Protein AF-A0A352YTB9-F1 (afdb_monomer)

Radius of gyration: 33.31 Å; Cα contacts (8 Å, |Δi|>4): 384; chains: 1; bounding box: 106×54×78 Å

Structure (mmCIF, N/CA/C/O backbone):
data_AF-A0A352YTB9-F1
#
_entry.id   AF-A0A352YTB9-F1
#
loop_
_atom_site.group_PDB
_atom_site.id
_atom_site.type_symbol
_atom_site.label_atom_id
_atom_site.label_alt_id
_atom_site.label_comp_id
_atom_site.label_asym_id
_atom_site.label_entity_id
_atom_site.label_seq_id
_atom_site.pdbx_PDB_ins_code
_atom_site.Cartn_x
_atom_site.Cartn_y
_atom_site.Cartn_z
_atom_site.occupancy
_atom_site.B_iso_or_equiv
_atom_site.auth_seq_id
_atom_site.auth_comp_id
_atom_site.auth_asym_id
_atom_site.auth_atom_id
_atom_site.pdbx_PDB_model_num
ATOM 1 N N . MET A 1 1 ? -81.392 -35.195 -60.663 1.00 36.75 1 MET A N 1
ATOM 2 C CA . MET A 1 1 ? -80.284 -35.789 -59.883 1.00 36.75 1 MET A CA 1
ATOM 3 C C . MET A 1 1 ? -79.894 -34.826 -58.761 1.00 36.75 1 MET A C 1
ATOM 5 O O . MET A 1 1 ? -78.735 -34.504 -58.558 1.00 36.75 1 MET A O 1
ATOM 9 N N . GLU A 1 2 ? -80.867 -34.145 -58.156 1.00 39.97 2 GLU A N 1
ATOM 10 C CA . GLU A 1 2 ? -81.589 -34.682 -56.988 1.00 39.97 2 GLU A CA 1
ATOM 11 C C . GLU A 1 2 ? -80.630 -35.012 -55.849 1.00 39.97 2 GLU A C 1
ATOM 13 O O . GLU A 1 2 ? -80.235 -36.158 -55.655 1.00 39.97 2 GLU A O 1
ATOM 18 N N . ARG A 1 3 ? -80.236 -33.937 -55.160 1.00 43.41 3 ARG A N 1
ATOM 19 C CA . ARG A 1 3 ? -80.064 -33.809 -53.705 1.00 43.41 3 ARG A CA 1
ATOM 20 C C . ARG A 1 3 ? -79.621 -32.357 -53.410 1.00 43.41 3 ARG A C 1
ATOM 22 O O . ARG A 1 3 ? -78.543 -32.105 -52.897 1.00 43.41 3 ARG A O 1
ATOM 29 N N . LEU A 1 4 ? -80.354 -31.336 -53.873 1.00 39.38 4 LEU A N 1
ATOM 30 C CA . LEU A 1 4 ? -81.293 -30.613 -52.993 1.00 39.38 4 LEU A CA 1
ATOM 31 C C . LEU A 1 4 ? -81.750 -31.445 -51.781 1.00 39.38 4 LEU A C 1
ATOM 33 O O . LEU A 1 4 ? -82.312 -32.516 -51.966 1.00 39.38 4 LEU A O 1
ATOM 37 N N . SER A 1 5 ? -81.541 -30.934 -50.560 1.00 39.84 5 SER A N 1
ATOM 38 C CA . SER A 1 5 ? -82.608 -30.813 -49.538 1.00 39.84 5 SER A CA 1
ATOM 39 C C . SER A 1 5 ? -82.178 -30.982 -48.069 1.00 39.84 5 SER A C 1
ATOM 41 O O . SER A 1 5 ? -83.013 -30.703 -47.218 1.00 39.84 5 SER A O 1
ATOM 43 N N . LEU A 1 6 ? -80.965 -31.423 -47.700 1.00 37.62 6 LEU A N 1
ATOM 44 C CA . LEU A 1 6 ? -80.784 -31.918 -46.310 1.00 37.62 6 LEU A CA 1
ATOM 45 C C . LEU A 1 6 ? -79.566 -31.455 -45.502 1.00 37.62 6 LEU A C 1
ATOM 47 O O . LEU A 1 6 ? -79.418 -31.886 -44.366 1.00 37.62 6 LEU A O 1
ATOM 51 N N . ALA A 1 7 ? -78.752 -30.522 -45.998 1.00 36.31 7 ALA A N 1
ATOM 52 C CA . ALA A 1 7 ? -77.714 -29.889 -45.165 1.00 36.31 7 ALA A CA 1
ATOM 53 C C . ALA A 1 7 ? -77.839 -28.358 -45.080 1.00 36.31 7 ALA A C 1
ATOM 55 O O . ALA A 1 7 ? -76.917 -27.686 -44.634 1.00 36.31 7 ALA A O 1
ATOM 56 N N . LEU A 1 8 ? -78.985 -27.805 -45.497 1.00 36.53 8 LEU A N 1
ATOM 57 C CA . LEU A 1 8 ? -79.278 -26.366 -45.443 1.00 36.53 8 LEU A CA 1
ATOM 58 C C . LEU A 1 8 ? -80.368 -25.993 -44.422 1.00 36.53 8 LEU A C 1
ATOM 60 O O . LEU A 1 8 ? -80.786 -24.841 -44.390 1.00 36.53 8 LEU A O 1
ATOM 64 N N . SER A 1 9 ? -80.817 -26.916 -43.562 1.00 44.06 9 SER A N 1
ATOM 65 C CA . SER A 1 9 ? -81.905 -26.635 -42.610 1.00 44.06 9 SER A CA 1
ATOM 66 C C . SER A 1 9 ? -81.492 -26.455 -41.145 1.00 44.06 9 SER A C 1
ATOM 68 O O . SER A 1 9 ? -82.355 -26.112 -40.351 1.00 44.06 9 SER A O 1
ATOM 70 N N . ASN A 1 10 ? -80.220 -26.629 -40.761 1.00 41.75 10 ASN A N 1
ATOM 71 C CA . ASN A 1 10 ? -79.842 -26.678 -39.335 1.00 41.75 10 ASN A CA 1
ATOM 72 C C . ASN A 1 10 ? -78.705 -25.739 -38.899 1.00 41.75 10 ASN A C 1
ATOM 74 O O . ASN A 1 10 ? -78.021 -26.025 -37.924 1.00 41.75 10 ASN A O 1
ATOM 78 N N . PHE A 1 11 ? -78.539 -24.583 -39.542 1.00 41.19 11 PHE A N 1
ATOM 79 C CA . PHE A 1 11 ? -77.868 -23.454 -38.885 1.00 41.19 11 PHE A CA 1
ATOM 80 C C . PHE A 1 11 ? -78.709 -22.189 -39.013 1.00 41.19 11 PHE A C 1
ATOM 82 O O . PHE A 1 11 ? -78.434 -21.251 -39.755 1.00 41.19 11 PHE A O 1
ATOM 89 N N . THR A 1 12 ? -79.778 -22.208 -38.226 1.00 36.69 12 THR A N 1
ATOM 90 C CA . THR A 1 12 ? -80.339 -21.036 -37.567 1.00 36.69 12 THR A CA 1
ATOM 91 C C . THR A 1 12 ? -79.251 -20.045 -37.149 1.00 36.69 12 THR A C 1
ATOM 93 O O . THR A 1 12 ? -78.355 -20.387 -36.382 1.00 36.69 12 THR A O 1
ATOM 96 N N . ASN A 1 13 ? -79.397 -18.805 -37.617 1.00 46.62 13 ASN A N 1
ATOM 97 C CA . ASN A 1 13 ? -79.068 -17.574 -36.899 1.00 46.62 13 ASN A CA 1
ATOM 98 C C . ASN A 1 13 ? -77.807 -17.607 -36.019 1.00 46.62 13 ASN A C 1
ATOM 100 O O . ASN A 1 13 ? -77.905 -17.677 -34.796 1.00 46.62 13 ASN A O 1
ATOM 104 N N . ILE A 1 14 ? -76.636 -17.380 -36.612 1.00 45.69 14 ILE A N 1
ATOM 105 C CA . ILE A 1 14 ? -75.519 -16.806 -35.853 1.00 45.69 14 ILE A CA 1
ATOM 106 C C . ILE A 1 14 ? -75.454 -15.319 -36.194 1.00 45.69 14 ILE A C 1
ATOM 108 O O . ILE A 1 14 ? -74.705 -14.866 -37.057 1.00 45.69 14 ILE A O 1
ATOM 112 N N . ARG A 1 15 ? -76.283 -14.537 -35.493 1.00 46.50 15 ARG A N 1
ATOM 113 C CA . ARG A 1 15 ? -76.028 -13.106 -35.301 1.00 46.50 15 ARG A CA 1
ATOM 114 C C . ARG A 1 15 ? -74.744 -13.005 -34.484 1.00 46.50 15 ARG A C 1
ATOM 116 O O . ARG A 1 15 ? -74.771 -13.158 -33.266 1.00 46.50 15 ARG A O 1
ATOM 123 N N . ILE A 1 16 ? -73.618 -12.758 -35.144 1.00 48.31 16 ILE A N 1
ATOM 124 C CA . ILE A 1 16 ? -72.392 -12.390 -34.439 1.00 48.31 16 ILE A CA 1
ATOM 125 C C . ILE A 1 16 ? -72.632 -10.985 -33.877 1.00 48.31 16 ILE A C 1
ATOM 127 O O . ILE A 1 16 ? -72.676 -10.002 -34.617 1.00 48.31 16 ILE A O 1
ATOM 131 N N . SER A 1 17 ? -72.870 -10.883 -32.569 1.00 50.47 17 SER A N 1
ATOM 132 C CA . SER A 1 17 ? -72.975 -9.588 -31.903 1.00 50.47 17 SER A CA 1
ATOM 133 C C . SER A 1 17 ? -71.640 -8.847 -32.026 1.00 50.47 17 SER A C 1
ATOM 135 O O . SER A 1 17 ? -70.568 -9.456 -31.971 1.00 50.47 17 SER A O 1
ATOM 137 N N . LYS A 1 18 ? -71.680 -7.512 -32.144 1.00 54.00 18 LYS A N 1
ATOM 138 C CA . LYS A 1 18 ? -70.465 -6.673 -32.160 1.00 54.00 18 LYS A CA 1
ATOM 139 C C . LYS A 1 18 ? -69.536 -6.970 -30.970 1.00 54.00 18 LYS A C 1
ATOM 141 O O . LYS A 1 18 ? -68.324 -6.873 -31.119 1.00 54.00 18 LYS A O 1
ATOM 146 N N . SER A 1 19 ? -70.083 -7.398 -29.829 1.00 52.53 19 SER A N 1
ATOM 147 C CA . SER A 1 19 ? -69.315 -7.810 -28.649 1.00 52.53 19 SER A CA 1
ATOM 148 C C . SER A 1 19 ? -68.426 -9.041 -28.880 1.00 52.53 19 SER A C 1
ATOM 150 O O . SER A 1 19 ? -67.306 -9.063 -28.379 1.00 52.53 19 SER A O 1
ATOM 152 N N . ASN A 1 20 ? -68.854 -10.019 -29.687 1.00 49.19 20 ASN A N 1
ATOM 153 C CA . ASN A 1 20 ? -68.060 -11.221 -29.969 1.00 49.19 20 ASN A CA 1
ATOM 154 C C . ASN A 1 20 ? -66.897 -10.941 -30.933 1.00 49.19 20 ASN A C 1
ATOM 156 O O . ASN A 1 20 ? -65.815 -11.492 -30.758 1.00 49.19 20 ASN A O 1
ATOM 160 N N . ILE A 1 21 ? -67.071 -10.031 -31.899 1.00 54.84 21 ILE A N 1
ATOM 161 C CA . ILE A 1 21 ? -65.978 -9.586 -32.789 1.00 54.84 21 ILE A CA 1
ATOM 162 C C . ILE A 1 21 ? -64.932 -8.795 -31.991 1.00 54.84 21 ILE A C 1
ATOM 164 O O . ILE A 1 21 ? -63.731 -8.985 -32.176 1.00 54.84 21 ILE A O 1
ATOM 168 N N . VAL A 1 22 ? -65.381 -7.945 -31.061 1.00 56.31 22 VAL A N 1
ATOM 169 C CA . VAL A 1 22 ? -64.495 -7.199 -30.157 1.00 56.31 22 VAL A CA 1
ATOM 170 C C . VAL A 1 22 ? -63.726 -8.152 -29.234 1.00 56.31 22 VAL A C 1
ATOM 172 O O . VAL A 1 22 ? -62.515 -8.001 -29.100 1.00 56.31 22 VAL A O 1
ATOM 175 N N . ALA A 1 23 ? -64.373 -9.177 -28.673 1.00 53.28 23 ALA A N 1
ATOM 176 C CA . ALA A 1 23 ? -63.714 -10.167 -27.817 1.00 53.28 23 ALA A CA 1
ATOM 177 C C . ALA A 1 23 ? -62.650 -10.999 -28.564 1.00 53.28 23 ALA A C 1
ATOM 179 O O . ALA A 1 23 ? -61.555 -11.208 -28.042 1.00 53.28 23 ALA A O 1
ATOM 180 N N . VAL A 1 24 ? -62.928 -11.421 -29.805 1.00 56.28 24 VAL A N 1
ATOM 181 C CA . VAL A 1 24 ? -61.955 -12.143 -30.646 1.00 56.28 24 VAL A CA 1
ATOM 182 C C . VAL A 1 24 ? -60.770 -11.242 -31.016 1.00 56.28 24 VAL A C 1
ATOM 184 O O . VAL A 1 24 ? -59.624 -11.673 -30.897 1.00 56.28 24 VAL A O 1
ATOM 187 N N . ASN A 1 25 ? -61.013 -9.973 -31.367 1.00 52.88 25 ASN A N 1
ATOM 188 C CA . ASN A 1 25 ? -59.941 -9.012 -31.654 1.00 52.88 25 ASN A CA 1
ATOM 189 C C . ASN A 1 25 ? -59.082 -8.693 -30.420 1.00 52.88 25 ASN A C 1
ATOM 191 O O . ASN A 1 25 ? -57.863 -8.574 -30.549 1.00 52.88 25 ASN A O 1
ATOM 195 N N . ILE A 1 26 ? -59.672 -8.590 -29.224 1.00 54.81 26 ILE A N 1
ATOM 196 C CA . ILE A 1 26 ? -58.923 -8.366 -27.976 1.00 54.81 26 ILE A CA 1
ATOM 197 C C . ILE A 1 26 ? -58.041 -9.579 -27.656 1.00 54.81 26 ILE A C 1
ATOM 199 O O . ILE A 1 26 ? -56.856 -9.398 -27.381 1.00 54.81 26 ILE A O 1
ATOM 203 N N . ASN A 1 27 ? -58.568 -10.801 -27.783 1.00 58.56 27 ASN A N 1
ATOM 204 C CA . ASN A 1 27 ? -57.801 -12.030 -27.559 1.00 58.56 27 ASN A CA 1
ATOM 205 C C . ASN A 1 27 ? -56.656 -12.206 -28.568 1.00 58.56 27 ASN A C 1
ATOM 207 O O . ASN A 1 27 ? -55.546 -12.544 -28.162 1.00 58.56 27 ASN A O 1
ATOM 211 N N . LEU A 1 28 ? -56.872 -11.910 -29.858 1.00 56.97 28 LEU A N 1
ATOM 212 C CA . LEU A 1 28 ? -55.789 -11.911 -30.851 1.00 56.97 28 LEU A CA 1
ATOM 213 C C . LEU A 1 28 ? -54.738 -10.836 -30.551 1.00 56.97 28 LEU A C 1
ATOM 215 O O . LEU A 1 28 ? -53.545 -11.120 -30.605 1.00 56.97 28 LEU A O 1
ATOM 219 N N . THR A 1 29 ? -55.154 -9.622 -30.184 1.00 57.88 29 THR A N 1
ATOM 220 C CA . THR A 1 29 ? -54.220 -8.533 -29.851 1.00 57.88 29 THR A CA 1
ATOM 221 C C . THR A 1 29 ? -53.407 -8.857 -28.592 1.00 57.88 29 THR A C 1
ATOM 223 O O . THR A 1 29 ? -52.210 -8.572 -28.531 1.00 57.88 29 THR A O 1
ATOM 226 N N . GLN A 1 30 ? -54.025 -9.485 -27.591 1.00 56.25 30 GLN A N 1
ATOM 227 C CA . GLN A 1 30 ? -53.369 -9.903 -26.353 1.00 56.25 30 GLN A CA 1
ATOM 228 C C . GLN A 1 30 ? -52.411 -11.078 -26.586 1.00 56.25 30 GLN A C 1
ATOM 230 O O . GLN A 1 30 ? -51.284 -11.041 -26.094 1.00 56.25 30 GLN A O 1
ATOM 235 N N . TYR A 1 31 ? -52.803 -12.052 -27.411 1.00 57.91 31 TYR A N 1
ATOM 236 C CA . TYR A 1 31 ? -51.941 -13.154 -27.838 1.00 57.91 31 TYR A CA 1
ATOM 237 C C . TYR A 1 31 ? -50.745 -12.646 -28.657 1.00 57.91 31 TYR A C 1
ATOM 239 O O . TYR A 1 31 ? -49.602 -12.999 -28.376 1.00 57.91 31 TYR A O 1
ATOM 247 N N . MET A 1 32 ? -50.965 -11.725 -29.601 1.00 57.22 32 MET A N 1
ATOM 248 C CA . MET A 1 32 ? -49.886 -11.100 -30.371 1.00 57.22 32 MET A CA 1
ATOM 249 C C . MET A 1 32 ? -48.947 -10.266 -29.490 1.00 57.22 32 MET A C 1
ATOM 251 O O . MET A 1 32 ? -47.734 -10.317 -29.697 1.00 57.22 32 MET A O 1
ATOM 255 N N . LYS A 1 33 ? -49.450 -9.558 -28.466 1.00 54.28 33 LYS A N 1
ATOM 256 C CA . LYS A 1 33 ? -48.601 -8.885 -27.465 1.00 54.28 33 LYS A CA 1
ATOM 257 C C . LYS A 1 33 ? -47.778 -9.884 -26.649 1.00 54.28 33 LYS A C 1
ATOM 259 O O . LYS A 1 33 ? -46.587 -9.652 -26.484 1.00 54.28 33 LYS A O 1
ATOM 264 N N . GLN A 1 34 ? -48.358 -11.004 -26.212 1.00 51.25 34 GLN A N 1
ATOM 265 C CA . GLN A 1 34 ? -47.641 -12.064 -25.487 1.00 51.25 34 GLN A CA 1
ATOM 266 C C . GLN A 1 34 ? -46.534 -12.707 -26.337 1.00 51.25 34 GLN A C 1
ATOM 268 O O . GLN A 1 34 ? -45.409 -12.858 -25.866 1.00 51.25 34 GLN A O 1
ATOM 273 N N . VAL A 1 35 ? -46.815 -13.015 -27.607 1.00 55.84 35 VAL A N 1
ATOM 274 C CA . VAL A 1 35 ? -45.834 -13.590 -28.545 1.00 55.84 35 VAL A CA 1
ATOM 275 C C . VAL A 1 35 ? -44.738 -12.577 -28.901 1.00 55.84 35 VAL A C 1
ATOM 277 O O . VAL A 1 35 ? -43.575 -12.953 -29.039 1.00 55.84 35 VAL A O 1
ATOM 280 N N . THR A 1 36 ? -45.070 -11.286 -28.996 1.00 56.69 36 THR A N 1
ATOM 281 C CA . THR A 1 36 ? -44.075 -10.218 -29.208 1.00 56.69 36 THR A CA 1
ATOM 282 C C . THR A 1 36 ? -43.192 -10.034 -27.970 1.00 56.69 36 THR A C 1
ATOM 284 O O . THR A 1 36 ? -41.978 -9.915 -28.105 1.00 56.69 36 THR A O 1
ATOM 287 N N . PHE A 1 37 ? -43.765 -10.104 -26.764 1.00 54.09 37 PHE A N 1
ATOM 288 C CA . PHE A 1 37 ? -43.021 -10.037 -25.503 1.00 54.09 37 PHE A CA 1
ATOM 289 C C . PHE A 1 37 ? -42.068 -11.232 -25.339 1.00 54.09 37 PHE A C 1
ATOM 291 O O . PHE A 1 37 ? -40.913 -11.053 -24.963 1.00 54.09 37 PHE A O 1
ATOM 298 N N . PHE A 1 38 ? -42.504 -12.438 -25.722 1.00 50.09 38 PHE A N 1
ATOM 299 C CA . PHE A 1 38 ? -41.665 -13.640 -25.693 1.00 50.09 38 PHE A CA 1
ATOM 300 C C . PHE A 1 38 ? -40.544 -13.598 -26.746 1.00 50.09 38 PHE A C 1
ATOM 302 O O . PHE A 1 38 ? -39.418 -14.000 -26.464 1.00 50.09 38 PHE A O 1
ATOM 309 N N . LYS A 1 39 ? -40.804 -13.036 -27.938 1.00 43.62 39 LYS A N 1
ATOM 310 C CA . LYS A 1 39 ? -39.764 -12.807 -28.957 1.00 43.62 39 LYS A CA 1
ATOM 311 C C . LYS A 1 39 ? -38.730 -11.769 -28.519 1.00 43.62 39 LYS A C 1
ATOM 313 O O . LYS A 1 39 ? -37.550 -11.977 -28.774 1.00 43.62 39 LYS A O 1
ATOM 318 N N . ILE A 1 40 ? -39.137 -10.701 -27.828 1.00 51.44 40 ILE A N 1
ATOM 319 C CA . ILE A 1 40 ? -38.204 -9.715 -27.255 1.00 51.44 40 ILE A CA 1
ATOM 320 C C . ILE A 1 40 ? -37.373 -10.355 -26.132 1.00 51.44 40 ILE A C 1
ATOM 322 O O . ILE A 1 40 ? -36.166 -10.139 -26.075 1.00 51.44 40 ILE A O 1
ATOM 326 N N . MET A 1 41 ? -37.973 -11.211 -25.297 1.00 48.09 41 MET A N 1
ATOM 327 C CA . MET A 1 41 ? -37.251 -11.888 -24.215 1.00 48.09 41 MET A CA 1
ATOM 328 C C . MET A 1 41 ? -36.201 -12.882 -24.739 1.00 48.09 41 MET A C 1
ATOM 330 O O . MET A 1 41 ? -35.089 -12.908 -24.218 1.00 48.09 41 MET A O 1
ATOM 334 N N . VAL A 1 42 ? -36.508 -13.622 -25.813 1.00 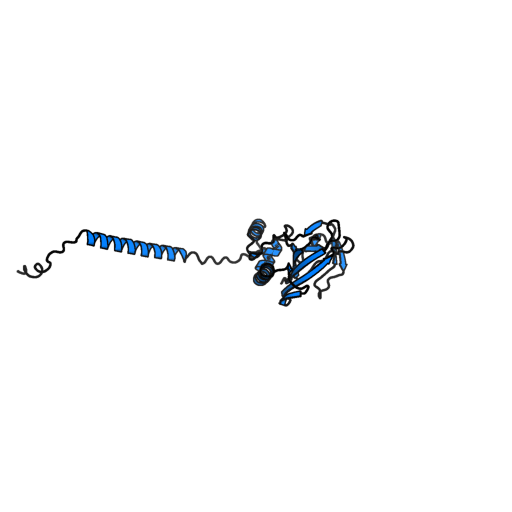49.97 42 VAL A N 1
ATOM 335 C CA . VAL A 1 42 ? -35.561 -14.535 -26.487 1.00 49.97 42 VAL A CA 1
ATOM 336 C C . VAL A 1 42 ? -34.474 -13.769 -27.257 1.00 49.97 42 VAL A C 1
ATOM 338 O O . VAL A 1 42 ? -33.324 -14.204 -27.284 1.00 49.97 42 VAL A O 1
ATOM 341 N N . LEU A 1 43 ? -34.785 -12.589 -27.809 1.00 42.47 43 LEU A N 1
ATOM 342 C CA . LEU A 1 43 ? -33.788 -11.727 -28.460 1.00 42.47 43 LEU A CA 1
ATOM 343 C C . LEU A 1 43 ? -32.802 -11.109 -27.449 1.00 42.47 43 LEU A C 1
ATOM 345 O O . LEU A 1 43 ? -31.630 -10.930 -27.770 1.00 42.47 43 LEU A O 1
ATOM 349 N N . PHE A 1 44 ? -33.239 -10.860 -26.209 1.00 47.91 44 PHE A N 1
ATOM 350 C CA . PHE A 1 44 ? -32.359 -10.436 -25.112 1.00 47.91 44 PHE A CA 1
ATOM 351 C C . PHE A 1 44 ? -31.562 -11.585 -24.474 1.00 47.91 44 PHE A C 1
ATOM 353 O O . PHE A 1 44 ? -30.553 -11.322 -23.822 1.00 47.91 44 PHE A O 1
ATOM 360 N N . SER A 1 45 ? -31.939 -12.852 -24.691 1.00 44.09 45 SER A N 1
ATOM 361 C CA . SER A 1 45 ? -31.167 -14.003 -24.184 1.00 44.09 45 SER A CA 1
ATOM 362 C C . SER A 1 45 ? -30.005 -14.419 -25.099 1.00 44.09 45 SER A C 1
ATOM 364 O O . SER A 1 45 ? -29.178 -15.231 -24.697 1.00 44.09 45 SER A O 1
ATOM 366 N N . PHE A 1 46 ? -29.900 -13.850 -26.307 1.00 45.69 46 PHE A N 1
ATOM 367 C CA . PHE A 1 46 ? -28.861 -14.178 -27.299 1.00 45.69 46 PHE A CA 1
ATOM 368 C C . PHE A 1 46 ? -27.754 -13.117 -27.446 1.00 45.69 46 PHE A C 1
ATOM 370 O O . PHE A 1 46 ? -26.993 -13.135 -28.409 1.00 45.69 46 PHE A O 1
ATOM 377 N N . LEU A 1 47 ? -27.610 -12.223 -26.461 1.00 47.00 47 LEU A N 1
ATOM 378 C CA . LEU A 1 47 ? -26.449 -11.326 -26.312 1.00 47.00 47 LEU A CA 1
ATOM 379 C C . LEU A 1 47 ? -25.478 -11.773 -25.204 1.00 47.00 47 LEU A C 1
ATOM 381 O O . LEU A 1 47 ? -24.560 -11.043 -24.839 1.00 47.00 47 LEU A O 1
ATOM 385 N N . GLY A 1 48 ? -25.651 -12.989 -24.687 1.00 47.09 48 GLY A N 1
ATOM 386 C CA . GLY A 1 48 ? -24.881 -13.534 -23.573 1.00 47.09 48 GLY A CA 1
ATOM 387 C C . GLY A 1 48 ? -23.795 -14.535 -23.957 1.00 47.09 48 GLY A C 1
ATOM 388 O O . GLY A 1 48 ? -23.672 -15.522 -23.255 1.00 47.09 48 GLY A O 1
ATOM 389 N N . LEU A 1 49 ? -23.032 -14.348 -25.042 1.00 45.78 49 LEU A N 1
ATOM 390 C CA . LEU A 1 49 ? -21.866 -15.204 -25.346 1.00 45.78 49 LEU A CA 1
ATOM 391 C C . LEU A 1 49 ? -20.741 -14.478 -26.116 1.00 45.78 49 LEU A C 1
ATOM 393 O O . LEU A 1 49 ? -20.002 -15.093 -26.878 1.00 45.78 49 LEU A O 1
ATOM 397 N N . PHE A 1 50 ? -20.516 -13.185 -25.874 1.00 44.56 50 PHE A N 1
ATOM 398 C CA . PHE A 1 50 ? -19.135 -12.701 -25.941 1.00 44.56 50 PHE A CA 1
ATOM 399 C C . PHE A 1 50 ? -18.533 -12.948 -24.570 1.00 44.56 50 PHE A C 1
ATOM 401 O O . PHE A 1 50 ? -18.534 -12.078 -23.705 1.00 44.56 50 PHE A O 1
ATOM 408 N N . GLY A 1 51 ? -18.048 -14.174 -24.361 1.00 40.62 51 GLY A N 1
ATOM 409 C CA . GLY A 1 51 ? -17.050 -14.405 -23.333 1.00 40.62 51 GLY A CA 1
ATOM 410 C C . GLY A 1 51 ? -15.919 -13.429 -23.618 1.00 40.62 51 GLY A C 1
ATOM 411 O O . GLY A 1 51 ? -15.139 -13.637 -24.549 1.00 40.62 51 GLY A O 1
ATOM 412 N N . CYS A 1 52 ? -15.876 -12.322 -22.876 1.00 41.38 52 CYS A N 1
ATOM 413 C CA . CYS A 1 52 ? -14.697 -11.489 -22.811 1.00 41.38 52 CYS A CA 1
ATOM 414 C C . CYS A 1 52 ? -13.594 -12.434 -22.355 1.00 41.38 52 CYS A C 1
ATOM 416 O O . CYS A 1 52 ? -13.484 -12.744 -21.172 1.00 41.38 52 CYS A O 1
ATOM 418 N N . LYS A 1 53 ? -12.784 -12.928 -23.299 1.00 51.34 53 LYS A N 1
ATOM 419 C CA . LYS A 1 53 ? -11.423 -13.337 -22.981 1.00 51.34 53 LYS A CA 1
ATOM 420 C C . LYS A 1 53 ? -10.886 -12.154 -22.196 1.00 51.34 53 LYS A C 1
ATOM 422 O O . LYS A 1 53 ? -10.755 -11.081 -22.786 1.00 51.34 53 LYS A O 1
ATOM 427 N N . ASN A 1 54 ? -10.704 -12.313 -20.883 1.00 57.88 54 ASN A N 1
ATOM 428 C CA . ASN A 1 54 ? -10.036 -11.323 -20.054 1.00 57.88 54 ASN A CA 1
ATOM 429 C C . ASN A 1 54 ? -8.706 -11.081 -20.746 1.00 57.88 54 ASN A C 1
ATOM 431 O O . ASN A 1 54 ? -7.809 -11.918 -20.727 1.00 57.88 54 ASN A O 1
ATOM 435 N N . SER A 1 55 ? -8.658 -10.012 -21.530 1.00 74.81 55 SER A N 1
ATOM 436 C CA . SER A 1 55 ? -7.504 -9.708 -22.347 1.00 74.81 55 SER A CA 1
ATOM 437 C C . SER A 1 55 ? -6.373 -9.487 -21.363 1.00 74.81 55 SER A C 1
ATOM 439 O O . SER A 1 55 ? -6.519 -8.620 -20.513 1.00 74.81 55 SER A O 1
ATOM 441 N N . ASP A 1 56 ? -5.305 -10.263 -21.461 1.00 91.00 56 ASP A N 1
ATOM 442 C CA . ASP A 1 56 ? -4.137 -10.163 -20.589 1.00 91.00 56 ASP A CA 1
ATOM 443 C C . ASP A 1 56 ? -3.692 -8.689 -20.429 1.00 91.00 56 ASP A C 1
ATOM 445 O O . ASP A 1 56 ? -3.333 -8.054 -21.436 1.00 91.00 56 ASP A O 1
ATOM 449 N N . PRO A 1 57 ? -3.745 -8.112 -19.207 1.00 94.19 57 PRO A N 1
ATOM 450 C CA . PRO A 1 57 ? -3.368 -6.723 -18.973 1.00 94.19 57 PRO A CA 1
ATOM 451 C C . PRO A 1 57 ? -1.923 -6.405 -19.326 1.00 94.19 57 PRO A C 1
ATOM 453 O O . PRO A 1 57 ? -1.624 -5.237 -19.581 1.00 94.19 57 PRO A O 1
ATOM 456 N N . SER A 1 58 ? -1.037 -7.404 -19.439 1.00 93.88 58 SER A N 1
ATOM 457 C CA . SER A 1 58 ? 0.350 -7.205 -19.880 1.00 93.88 58 SER A CA 1
ATOM 458 C C . SER A 1 58 ? 0.417 -6.537 -21.261 1.00 93.88 58 SER A C 1
ATOM 460 O O . SER A 1 58 ? 1.291 -5.707 -21.511 1.00 93.88 58 SER A O 1
ATOM 462 N N . ARG A 1 59 ? -0.595 -6.763 -22.110 1.00 95.50 59 ARG A N 1
ATOM 463 C CA . ARG A 1 59 ? -0.684 -6.232 -23.482 1.00 95.50 59 ARG A CA 1
ATOM 464 C C . ARG A 1 59 ? -1.495 -4.946 -23.607 1.00 95.50 59 ARG A C 1
ATOM 466 O O . ARG A 1 59 ? -1.637 -4.414 -24.705 1.00 95.50 59 ARG A O 1
ATOM 473 N N . TRP A 1 60 ? -2.085 -4.453 -22.520 1.00 95.88 60 TRP A N 1
ATOM 474 C CA . TRP A 1 60 ? -2.881 -3.227 -22.569 1.00 95.88 60 TRP A CA 1
ATOM 475 C C . TRP A 1 60 ? -1.979 -1.998 -22.680 1.00 95.88 60 TRP A C 1
ATOM 477 O O . TRP A 1 60 ? -1.000 -1.878 -21.940 1.00 95.88 60 TRP A O 1
ATOM 487 N N . GLY A 1 61 ? -2.350 -1.073 -23.568 1.00 96.44 61 GLY A N 1
ATOM 488 C CA . GLY A 1 61 ? -1.806 0.285 -23.570 1.00 96.44 61 GLY A CA 1
ATOM 489 C C . GLY A 1 61 ? -2.322 1.109 -22.384 1.00 96.44 61 GLY A C 1
ATOM 490 O O . GLY A 1 61 ? -3.337 0.756 -21.774 1.00 96.44 61 GLY A O 1
ATOM 491 N N . SER A 1 62 ? -1.648 2.225 -22.091 1.00 95.88 62 SER A N 1
ATOM 492 C CA . SER A 1 62 ? -1.930 3.108 -20.943 1.00 95.88 62 SER A CA 1
ATOM 493 C C . SER A 1 62 ? -3.400 3.514 -20.842 1.00 95.88 62 SER A C 1
ATOM 495 O O . SER A 1 62 ? -4.029 3.261 -19.824 1.00 95.88 62 SER A O 1
ATOM 497 N N . SER A 1 63 ? -4.005 3.988 -21.937 1.00 97.06 63 SER A N 1
ATOM 498 C CA . SER A 1 63 ? -5.414 4.418 -21.940 1.00 97.06 63 SER A CA 1
ATOM 499 C C . SER A 1 63 ? -6.394 3.335 -21.466 1.00 97.06 63 SER A C 1
ATOM 501 O O . SER A 1 63 ? -7.410 3.641 -20.843 1.00 97.06 63 SER A O 1
ATOM 503 N N . LYS A 1 64 ? -6.119 2.055 -21.750 1.00 97.50 64 LYS A N 1
ATOM 504 C CA . LYS A 1 64 ? -6.978 0.956 -21.292 1.00 97.50 64 LYS A CA 1
ATOM 505 C C . LYS A 1 64 ? -6.745 0.633 -19.815 1.00 97.50 64 LYS A C 1
ATOM 507 O O . LYS A 1 64 ? -7.709 0.322 -19.121 1.00 97.50 64 LYS A O 1
ATOM 512 N N . ILE A 1 65 ? -5.498 0.721 -19.354 1.00 97.81 65 ILE A N 1
ATOM 513 C CA . ILE A 1 65 ? -5.136 0.574 -17.939 1.00 97.81 65 ILE A CA 1
ATOM 514 C C . ILE A 1 65 ? -5.808 1.668 -17.108 1.00 97.81 65 ILE A C 1
ATOM 516 O O . ILE A 1 65 ? -6.467 1.347 -16.124 1.00 97.81 65 ILE A O 1
ATOM 520 N N . ASP A 1 66 ? -5.731 2.924 -17.549 1.00 97.62 66 ASP A N 1
ATOM 521 C CA . ASP A 1 66 ? -6.343 4.060 -16.855 1.00 97.62 66 ASP A CA 1
ATOM 522 C C . ASP A 1 66 ? -7.858 3.899 -16.752 1.00 97.62 66 ASP A C 1
ATOM 524 O O . ASP A 1 66 ? -8.408 3.957 -15.657 1.00 97.62 66 ASP A O 1
ATOM 528 N N . LYS A 1 67 ? -8.524 3.555 -17.861 1.00 97.94 67 LYS A N 1
ATOM 529 C CA . LYS A 1 67 ? -9.971 3.291 -17.862 1.00 97.94 67 LYS A CA 1
ATOM 530 C C . LYS A 1 67 ? -10.375 2.152 -16.928 1.00 97.94 67 LYS A C 1
ATOM 532 O O . LYS A 1 67 ? -11.444 2.216 -16.332 1.00 97.94 67 LYS A O 1
ATOM 537 N N . TRP A 1 68 ? -9.585 1.082 -16.838 1.00 97.50 68 TRP A N 1
ATOM 538 C CA . TRP A 1 68 ? -9.864 -0.009 -15.899 1.00 97.50 68 TRP A CA 1
ATOM 539 C C . TRP A 1 68 ? -9.674 0.444 -14.449 1.00 97.50 68 TRP A C 1
ATOM 541 O O . TRP A 1 68 ? -10.533 0.177 -13.611 1.00 97.50 68 TRP A O 1
ATOM 551 N N . PHE A 1 69 ? -8.586 1.159 -14.169 1.00 98.25 69 PHE A N 1
ATOM 552 C CA . PHE A 1 69 ? -8.272 1.641 -12.831 1.00 98.25 69 PHE A CA 1
ATOM 553 C C . PHE A 1 69 ? -9.336 2.628 -12.328 1.00 98.25 69 PHE A C 1
ATOM 555 O O . PHE A 1 69 ? -9.866 2.450 -11.235 1.00 98.25 69 PHE A O 1
ATOM 562 N N . GLU A 1 70 ? -9.713 3.605 -13.158 1.00 97.62 70 GLU A N 1
ATOM 563 C CA . GLU A 1 70 ? -10.689 4.662 -12.850 1.00 97.62 70 GLU A CA 1
ATOM 564 C C . GLU A 1 70 ? -12.114 4.147 -12.640 1.00 97.62 70 GLU A C 1
ATOM 566 O O . GLU A 1 70 ? -12.880 4.760 -11.900 1.00 97.62 70 GLU A O 1
ATOM 571 N N . LYS A 1 71 ? -12.476 3.007 -13.241 1.00 97.31 71 LYS A N 1
ATOM 572 C CA . LYS A 1 71 ? -13.764 2.356 -12.961 1.00 97.31 71 LYS A CA 1
ATOM 573 C C . LYS A 1 71 ? -13.901 1.917 -11.505 1.00 97.31 71 LYS A C 1
ATOM 575 O O . LYS A 1 71 ? -15.024 1.802 -11.028 1.00 97.31 71 LYS A O 1
ATOM 580 N N . GLY A 1 72 ? -12.792 1.619 -10.825 1.00 97.25 72 GLY A N 1
ATOM 581 C CA . GLY A 1 72 ? -12.788 1.285 -9.400 1.00 97.25 72 GLY A CA 1
ATOM 582 C C . GLY A 1 72 ? -13.524 -0.005 -9.015 1.00 97.25 72 GLY A C 1
ATOM 583 O O . GLY A 1 72 ? -13.651 -0.277 -7.829 1.00 97.25 72 GLY A O 1
ATOM 584 N N . GLU A 1 73 ? -13.989 -0.827 -9.964 1.00 97.56 73 GLU A N 1
ATOM 585 C CA . GLU A 1 73 ? -14.707 -2.086 -9.671 1.00 97.56 73 GLU A CA 1
ATOM 586 C C . GLU A 1 73 ? -13.873 -3.036 -8.786 1.00 97.56 73 GLU A C 1
ATOM 588 O O . GLU A 1 73 ? -14.408 -3.744 -7.936 1.00 97.56 73 GLU A O 1
ATOM 593 N N . TRP A 1 74 ? -12.548 -2.995 -8.942 1.00 97.69 74 TRP A N 1
ATOM 594 C CA . TRP A 1 74 ? -11.575 -3.764 -8.165 1.00 97.69 74 TRP A CA 1
ATOM 595 C C . TRP A 1 74 ? -11.498 -3.357 -6.681 1.00 97.69 74 TRP A C 1
ATOM 597 O O . TRP A 1 74 ? -11.019 -4.150 -5.878 1.00 97.69 74 TRP A O 1
ATOM 607 N N . LEU A 1 75 ? -12.007 -2.177 -6.289 1.00 97.94 75 LEU A N 1
ATOM 608 C CA . LEU A 1 75 ? -12.135 -1.770 -4.877 1.00 97.94 75 LEU A CA 1
ATOM 609 C C . LEU A 1 75 ? -13.184 -2.600 -4.129 1.00 97.94 75 LEU A C 1
ATOM 611 O O . LEU A 1 75 ? -13.321 -2.479 -2.914 1.00 97.94 75 LEU A O 1
ATOM 615 N N . ASN A 1 76 ? -13.988 -3.380 -4.855 1.00 97.06 76 ASN A N 1
ATOM 616 C CA . ASN A 1 76 ? -15.096 -4.158 -4.321 1.00 97.06 76 ASN A CA 1
ATOM 617 C C . ASN A 1 76 ? -16.065 -3.329 -3.452 1.00 97.06 76 ASN A C 1
ATOM 619 O O . ASN A 1 76 ? -16.661 -3.841 -2.511 1.00 97.06 76 ASN A O 1
ATOM 623 N N . GLY A 1 77 ? -16.221 -2.033 -3.739 1.00 97.62 77 GLY A N 1
ATOM 624 C CA . GLY A 1 77 ? -17.082 -1.122 -2.977 1.00 97.62 77 GLY A CA 1
ATOM 625 C C . GLY A 1 77 ? -16.446 -0.499 -1.728 1.00 97.62 77 GLY A C 1
ATOM 626 O O . GLY A 1 77 ? -17.136 0.240 -1.023 1.00 97.62 77 GLY A O 1
ATOM 627 N N . TRP A 1 78 ? -15.160 -0.745 -1.452 1.00 98.38 78 TRP A N 1
ATOM 628 C CA . TRP A 1 78 ? -14.420 0.029 -0.455 1.00 98.38 78 TRP A CA 1
ATOM 629 C C . TRP A 1 78 ? -14.327 1.499 -0.887 1.00 98.38 78 TRP A C 1
ATOM 631 O O . TRP A 1 78 ? -14.037 1.799 -2.042 1.00 98.38 78 TRP A O 1
ATOM 641 N N . GLN A 1 79 ? -14.620 2.420 0.033 1.00 97.25 79 GLN A N 1
ATOM 642 C CA . GLN A 1 79 ? -14.852 3.838 -0.288 1.00 97.25 79 GLN A CA 1
ATOM 643 C C . GLN A 1 79 ? -13.603 4.723 -0.155 1.00 97.25 79 GLN A C 1
ATOM 645 O O . GLN A 1 79 ? -13.667 5.928 -0.404 1.00 97.25 79 GLN A O 1
ATOM 650 N N . VAL A 1 80 ? -12.467 4.148 0.243 1.00 98.31 80 VAL A N 1
ATOM 651 C CA . VAL A 1 80 ? -11.195 4.873 0.349 1.00 98.31 80 VAL A CA 1
ATOM 652 C C . VAL A 1 80 ? -10.570 4.994 -1.037 1.00 98.31 80 VAL A C 1
ATOM 654 O O . VAL A 1 80 ? -10.593 4.051 -1.828 1.00 98.31 80 VAL A O 1
ATOM 657 N N . LYS A 1 81 ? -10.022 6.168 -1.358 1.00 98.25 81 LYS A N 1
ATOM 658 C CA . LYS A 1 81 ? -9.499 6.442 -2.700 1.00 98.25 81 LYS A CA 1
ATOM 659 C C . LYS A 1 81 ? -8.088 5.872 -2.878 1.00 98.25 81 LYS A C 1
ATOM 661 O O . LYS A 1 81 ? -7.271 5.991 -1.969 1.00 98.25 81 LYS A O 1
ATOM 666 N N . PRO A 1 82 ? -7.745 5.318 -4.047 1.00 98.62 82 PRO A N 1
ATOM 667 C CA . PRO A 1 82 ? -6.350 5.040 -4.353 1.00 98.62 82 PRO A CA 1
ATOM 668 C C . PRO A 1 82 ? -5.541 6.330 -4.487 1.00 98.62 82 PRO A C 1
ATOM 670 O O . PRO A 1 82 ? -5.997 7.292 -5.112 1.00 98.62 82 PRO A O 1
ATOM 673 N N . ASP A 1 83 ? -4.316 6.332 -3.969 1.00 98.62 83 ASP A N 1
ATOM 674 C CA . ASP A 1 83 ? -3.355 7.392 -4.248 1.00 98.62 83 ASP A CA 1
ATOM 675 C C . ASP A 1 83 ? -2.868 7.340 -5.711 1.00 98.62 83 ASP A C 1
ATOM 677 O O . ASP A 1 83 ? -2.806 6.287 -6.352 1.00 98.62 83 ASP A O 1
ATOM 681 N N . ALA A 1 84 ? -2.509 8.503 -6.257 1.00 97.69 84 ALA A N 1
ATOM 682 C CA . ALA A 1 84 ? -2.053 8.635 -7.639 1.00 97.69 84 ALA A CA 1
ATOM 683 C C . ALA A 1 84 ? -0.691 7.966 -7.910 1.00 97.69 84 ALA A C 1
ATOM 685 O O . ALA A 1 84 ? -0.341 7.770 -9.073 1.00 97.69 84 ALA A O 1
ATOM 686 N N . SER A 1 85 ? 0.073 7.635 -6.865 1.00 97.81 85 SER A N 1
ATOM 687 C CA . SER A 1 85 ? 1.372 6.961 -6.970 1.00 97.81 85 SER A CA 1
ATOM 688 C C . SER A 1 85 ? 1.297 5.486 -7.367 1.00 97.81 85 SER A C 1
ATOM 690 O O . SER A 1 85 ? 2.315 4.944 -7.786 1.00 97.81 85 SER A O 1
ATOM 692 N N . ILE A 1 86 ? 0.126 4.844 -7.280 1.00 98.62 86 ILE A N 1
ATOM 693 C CA . ILE A 1 86 ? -0.017 3.412 -7.569 1.00 98.62 86 ILE A CA 1
ATOM 694 C C . ILE A 1 86 ? 0.420 3.101 -9.006 1.00 98.62 86 ILE A C 1
ATOM 696 O O . ILE A 1 86 ? -0.106 3.667 -9.971 1.00 98.62 86 ILE A O 1
ATOM 700 N N . ASN A 1 87 ? 1.324 2.129 -9.157 1.00 98.00 87 ASN A N 1
ATOM 701 C CA . ASN A 1 87 ? 1.715 1.577 -10.450 1.00 98.00 87 ASN A CA 1
ATOM 702 C C . ASN A 1 87 ? 0.532 0.824 -11.086 1.00 98.00 87 ASN A C 1
ATOM 704 O 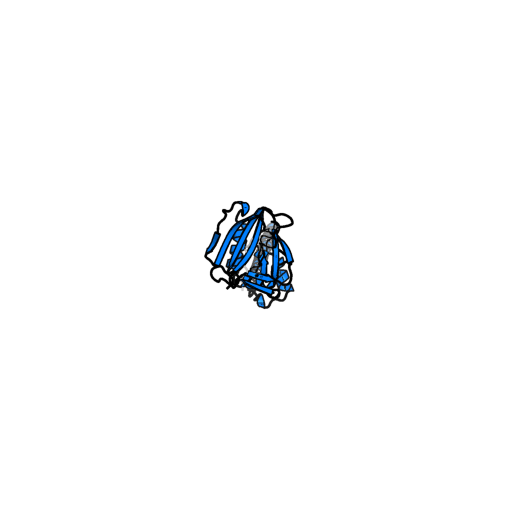O . ASN A 1 87 ? 0.340 -0.381 -10.913 1.00 98.00 87 ASN A O 1
ATOM 708 N N . ARG A 1 88 ? -0.295 1.553 -11.847 1.00 98.06 88 ARG A N 1
ATOM 709 C CA . ARG A 1 88 ? -1.544 1.034 -12.433 1.00 98.06 88 ARG A CA 1
ATOM 710 C C . ARG A 1 88 ? -1.320 -0.156 -13.366 1.00 98.06 88 ARG A C 1
ATOM 712 O O . ARG A 1 88 ? -2.195 -1.014 -13.480 1.00 98.06 88 ARG A O 1
ATOM 719 N N . LYS A 1 89 ? -0.175 -0.205 -14.058 1.00 97.56 89 LYS A N 1
ATOM 720 C CA . LYS A 1 89 ? 0.146 -1.285 -15.000 1.00 97.56 89 LYS A CA 1
ATOM 721 C C . LYS A 1 89 ? 0.422 -2.582 -14.256 1.00 97.56 89 LYS A C 1
ATOM 723 O O . LYS A 1 89 ? -0.178 -3.604 -14.587 1.00 97.56 89 LYS A O 1
ATOM 728 N N . GLU A 1 90 ? 1.304 -2.529 -13.268 1.00 97.62 90 GLU A N 1
ATOM 729 C CA . GLU A 1 90 ? 1.650 -3.688 -12.451 1.00 97.62 90 GLU A CA 1
ATOM 730 C C . GLU A 1 90 ? 0.471 -4.146 -11.599 1.00 97.62 90 GLU A C 1
ATOM 732 O O . GLU A 1 90 ? 0.197 -5.345 -11.507 1.00 97.62 90 GLU A O 1
ATOM 737 N N . PHE A 1 91 ? -0.322 -3.195 -11.103 1.00 98.38 91 PHE A N 1
ATOM 738 C CA . PHE A 1 91 ? -1.559 -3.518 -10.417 1.00 98.38 91 PHE A CA 1
ATOM 739 C C . PHE A 1 91 ? -2.551 -4.248 -11.318 1.00 98.38 91 PHE A C 1
ATOM 741 O O . PHE A 1 91 ? -3.056 -5.292 -10.929 1.00 98.38 91 PHE A O 1
ATOM 748 N N . ALA A 1 92 ? -2.793 -3.782 -12.546 1.00 98.12 92 ALA A N 1
ATOM 749 C CA . ALA A 1 92 ? -3.675 -4.502 -13.463 1.00 98.12 92 ALA A CA 1
ATOM 750 C C . ALA A 1 92 ? -3.164 -5.923 -13.746 1.00 98.12 92 ALA A C 1
ATOM 752 O O . ALA A 1 92 ? -3.928 -6.883 -13.697 1.00 98.12 92 ALA A O 1
ATOM 753 N N . VAL A 1 93 ? -1.868 -6.083 -14.028 1.00 97.44 93 VAL A N 1
ATOM 754 C CA . VAL A 1 93 ? -1.285 -7.402 -14.319 1.00 97.44 93 VAL A CA 1
ATOM 755 C C . VAL A 1 93 ? -1.436 -8.347 -13.125 1.00 97.44 93 VAL A C 1
ATOM 757 O O . VAL A 1 93 ? -1.956 -9.452 -13.286 1.00 97.44 93 VAL A O 1
ATOM 760 N N . SER A 1 94 ? -1.041 -7.909 -11.931 1.00 97.56 94 SER A N 1
ATOM 761 C CA . SER A 1 94 ? -1.137 -8.715 -10.708 1.00 97.56 94 SER A CA 1
ATOM 762 C C . SER A 1 94 ? -2.587 -8.988 -10.298 1.00 97.56 94 SER A C 1
ATOM 764 O O . SER A 1 94 ? -2.902 -10.119 -9.924 1.00 97.56 94 SER A O 1
ATOM 766 N N . TYR A 1 95 ? -3.484 -8.006 -10.440 1.00 98.00 95 TYR A N 1
ATOM 767 C CA . TYR A 1 95 ? -4.911 -8.145 -10.154 1.00 98.00 95 TYR A CA 1
ATOM 768 C C . TYR A 1 95 ? -5.545 -9.238 -11.007 1.00 98.00 95 TYR A C 1
ATOM 770 O O . TYR A 1 95 ? -6.186 -10.133 -10.475 1.00 98.00 95 TYR A O 1
ATOM 778 N N . PHE A 1 96 ? -5.341 -9.233 -12.326 1.00 96.69 96 PHE A N 1
ATOM 779 C CA . PHE A 1 96 ? -5.924 -10.276 -13.176 1.00 96.69 96 PHE A CA 1
ATOM 780 C C . PHE A 1 96 ? -5.218 -11.629 -13.044 1.00 96.69 96 PHE A C 1
ATOM 782 O O . PHE A 1 96 ? -5.872 -12.651 -13.250 1.00 96.69 96 PHE A O 1
ATOM 789 N N . LYS A 1 97 ? -3.923 -11.655 -12.690 1.00 96.31 97 LYS A N 1
ATOM 790 C CA . LYS A 1 97 ? -3.207 -12.906 -12.397 1.00 96.31 97 LYS A CA 1
ATOM 791 C C . LYS A 1 97 ? -3.780 -13.588 -11.153 1.00 96.31 97 LYS A C 1
ATOM 793 O O . LYS A 1 97 ? -3.961 -14.797 -11.185 1.00 96.31 97 LYS A O 1
ATOM 798 N N . GLN A 1 98 ? -4.100 -12.818 -10.108 1.00 96.50 98 GLN A N 1
ATOM 799 C CA . GLN A 1 98 ? -4.557 -13.322 -8.806 1.00 96.50 98 GLN A CA 1
ATOM 800 C C . GLN A 1 98 ? -5.836 -12.640 -8.308 1.00 96.50 98 GLN A C 1
ATOM 802 O O . GLN A 1 98 ? -5.906 -12.161 -7.175 1.00 96.50 98 GLN A O 1
ATOM 807 N N . LYS A 1 99 ? -6.873 -12.609 -9.154 1.00 97.06 99 LYS A N 1
ATOM 808 C CA . LYS A 1 99 ? -8.097 -11.828 -8.905 1.00 97.06 99 LYS A CA 1
ATOM 809 C C . LYS A 1 99 ? -8.754 -12.139 -7.564 1.00 97.06 99 LYS A C 1
ATOM 811 O O . LYS A 1 99 ? -9.074 -11.218 -6.825 1.00 97.06 99 LYS A O 1
ATOM 816 N N . ASP A 1 100 ? -8.906 -13.420 -7.236 1.00 98.00 100 ASP A N 1
ATOM 817 C CA . ASP A 1 100 ? -9.532 -13.857 -5.981 1.00 98.00 100 ASP A CA 1
ATOM 818 C C . ASP A 1 100 ? -8.797 -13.313 -4.743 1.00 98.00 100 ASP A C 1
ATOM 820 O O . ASP A 1 100 ? -9.420 -12.832 -3.799 1.00 98.00 100 ASP A O 1
ATOM 824 N N . ARG A 1 101 ? -7.459 -13.302 -4.776 1.00 98.38 101 ARG A N 1
ATOM 825 C CA . ARG A 1 101 ? -6.628 -12.794 -3.678 1.00 98.38 101 ARG A CA 1
ATOM 826 C C . ARG A 1 101 ? -6.800 -11.288 -3.495 1.00 98.38 101 ARG A C 1
ATOM 828 O O . ARG A 1 101 ? -6.974 -10.819 -2.374 1.00 98.38 101 ARG A O 1
ATOM 835 N N . TRP A 1 102 ? -6.795 -10.530 -4.589 1.00 98.69 102 TRP A N 1
ATOM 836 C CA . TRP A 1 102 ? -7.027 -9.088 -4.532 1.00 98.69 102 TRP A CA 1
ATOM 837 C C . TRP A 1 102 ? -8.459 -8.745 -4.116 1.00 98.69 102 TRP A C 1
ATOM 839 O O . TRP A 1 102 ? -8.654 -7.860 -3.285 1.00 98.69 102 TRP A O 1
ATOM 849 N N . ASP A 1 103 ? -9.457 -9.473 -4.621 1.00 98.62 103 ASP A N 1
ATOM 850 C CA . ASP A 1 103 ? -10.851 -9.298 -4.210 1.00 98.62 103 ASP A CA 1
ATOM 851 C C . ASP A 1 103 ? -11.007 -9.531 -2.702 1.00 98.62 103 ASP A C 1
ATOM 853 O O . ASP A 1 103 ? -11.633 -8.717 -2.020 1.00 98.62 103 ASP A O 1
ATOM 857 N N . LYS A 1 104 ? -10.400 -10.591 -2.150 1.00 98.81 104 LYS A N 1
ATOM 858 C CA . LYS A 1 104 ? -10.378 -10.852 -0.701 1.00 98.81 104 LYS A CA 1
ATOM 859 C C . LYS A 1 104 ? -9.708 -9.721 0.080 1.00 98.81 104 LYS A C 1
ATOM 861 O O . LYS A 1 104 ? -10.234 -9.326 1.118 1.00 98.81 104 LYS A O 1
ATOM 866 N N . ALA A 1 105 ? -8.605 -9.166 -0.426 1.00 98.88 105 ALA A N 1
ATOM 867 C CA . ALA A 1 105 ? -7.904 -8.049 0.210 1.00 98.88 105 ALA A CA 1
ATOM 868 C C . ALA A 1 105 ? -8.814 -6.817 0.360 1.00 98.88 105 ALA A C 1
ATOM 870 O O . ALA A 1 105 ? -8.974 -6.286 1.460 1.00 98.88 105 ALA A O 1
ATOM 871 N N . PHE A 1 106 ? -9.473 -6.398 -0.724 1.00 98.81 106 PHE A N 1
ATOM 872 C CA . PHE A 1 106 ? -10.380 -5.246 -0.690 1.00 98.81 106 PHE A CA 1
ATOM 873 C C . PHE A 1 106 ? -11.696 -5.539 0.041 1.00 98.81 106 PHE A C 1
ATOM 875 O O . PHE A 1 106 ? -12.236 -4.656 0.703 1.00 98.81 106 PHE A O 1
ATOM 882 N N . THR A 1 107 ? -12.184 -6.783 0.001 1.00 98.81 107 THR A N 1
ATOM 883 C CA . THR A 1 107 ? -13.327 -7.231 0.820 1.00 98.81 107 THR A CA 1
ATOM 884 C C . THR A 1 107 ? -13.025 -7.086 2.306 1.00 98.81 107 THR A C 1
ATOM 886 O O . THR A 1 107 ? -13.826 -6.517 3.040 1.00 98.81 107 THR A O 1
ATOM 889 N N . PHE A 1 108 ? -11.847 -7.541 2.744 1.00 98.81 108 PHE A N 1
ATOM 890 C CA . PHE A 1 108 ? -11.409 -7.408 4.130 1.00 98.81 108 PHE A CA 1
ATOM 891 C C . PHE A 1 108 ? -11.369 -5.939 4.571 1.00 98.81 108 PHE A C 1
ATOM 893 O O . PHE A 1 108 ? -11.885 -5.607 5.636 1.00 98.81 108 PHE A O 1
ATOM 900 N N . LEU A 1 109 ? -10.822 -5.051 3.735 1.00 98.81 109 LEU A N 1
ATOM 901 C CA . LEU A 1 109 ? -10.760 -3.614 4.022 1.00 98.81 109 LEU A CA 1
ATOM 902 C C . LEU A 1 109 ? -12.144 -2.942 4.067 1.00 98.81 109 LEU A C 1
ATOM 904 O O . LEU A 1 109 ? -12.323 -1.967 4.794 1.00 98.81 109 LEU A O 1
ATOM 908 N N . ARG A 1 110 ? -13.116 -3.454 3.303 1.00 98.56 110 ARG A N 1
ATOM 909 C CA . ARG A 1 110 ? -14.494 -2.947 3.253 1.00 98.56 110 ARG A CA 1
ATOM 910 C C . ARG A 1 110 ? -15.350 -3.407 4.431 1.00 98.56 110 ARG A C 1
ATOM 912 O O . ARG A 1 110 ? -16.091 -2.597 4.977 1.00 98.56 110 ARG A O 1
ATOM 919 N N . ASP A 1 111 ? -15.291 -4.692 4.768 1.00 98.38 111 ASP A N 1
ATOM 920 C CA . ASP A 1 111 ? -16.275 -5.333 5.653 1.00 98.38 111 ASP A CA 1
ATOM 921 C C . ASP A 1 111 ? -15.931 -5.218 7.144 1.00 98.38 111 ASP A C 1
ATOM 923 O O . ASP A 1 111 ? -16.760 -5.547 7.991 1.00 98.38 111 ASP A O 1
ATOM 927 N N . ASN A 1 112 ? -14.727 -4.746 7.480 1.00 98.25 112 ASN A N 1
ATOM 928 C CA . ASN A 1 112 ? -14.269 -4.618 8.861 1.00 98.25 112 ASN A CA 1
ATOM 929 C C . ASN A 1 112 ? -14.216 -3.155 9.310 1.00 98.25 112 ASN A C 1
ATOM 931 O O . ASN A 1 112 ? -13.741 -2.280 8.584 1.00 98.25 112 ASN A O 1
ATOM 935 N N . ASP A 1 113 ? -14.599 -2.903 10.563 1.00 98.00 113 ASP A N 1
ATOM 936 C CA . ASP A 1 113 ? -14.277 -1.642 11.230 1.00 98.00 113 ASP A CA 1
ATOM 937 C C . ASP A 1 113 ? -12.796 -1.640 11.639 1.00 98.00 113 ASP A C 1
ATOM 939 O O . ASP A 1 113 ? -12.408 -2.065 12.732 1.00 98.00 113 ASP A O 1
ATOM 943 N N . LEU A 1 114 ? -11.953 -1.149 10.730 1.00 98.38 114 LEU A N 1
ATOM 944 C CA . LEU A 1 114 ? -10.499 -1.101 10.891 1.00 98.38 114 LEU A CA 1
ATOM 945 C C . LEU A 1 114 ? -10.063 -0.297 12.133 1.00 98.38 114 LEU A C 1
ATOM 947 O O . LEU A 1 114 ? -8.969 -0.521 12.664 1.00 98.38 114 LEU A O 1
ATOM 951 N N . SER A 1 115 ? -10.902 0.623 12.629 1.00 97.81 115 SER A N 1
ATOM 952 C CA . SER A 1 115 ? -10.605 1.418 13.827 1.00 97.81 115 SER A CA 1
ATOM 953 C C . SER A 1 115 ? -10.658 0.594 15.118 1.00 97.81 115 SER A C 1
ATOM 955 O O . SER A 1 115 ? -9.962 0.933 16.070 1.00 97.81 115 SER A O 1
ATOM 957 N N . GLN A 1 116 ? -11.415 -0.510 15.125 1.00 98.00 116 GLN A N 1
ATOM 958 C CA . GLN A 1 116 ? -11.652 -1.350 16.306 1.00 98.00 116 GLN A CA 1
ATOM 959 C C . GLN A 1 116 ? -10.844 -2.655 16.313 1.00 98.00 116 GLN A C 1
ATOM 961 O O . GL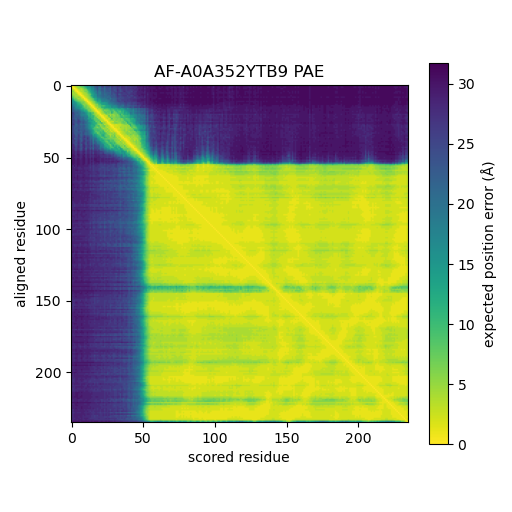N A 1 116 ? -10.888 -3.405 17.284 1.00 98.00 116 GLN A O 1
ATOM 966 N N . MET A 1 117 ? -10.103 -2.960 15.243 1.00 98.19 117 MET A N 1
ATOM 967 C CA . MET A 1 117 ? -9.329 -4.203 15.166 1.00 98.19 117 MET A CA 1
ATOM 968 C C . MET A 1 117 ? -8.173 -4.238 16.184 1.00 98.19 117 MET A C 1
ATOM 970 O O . MET A 1 117 ? -7.514 -3.239 16.457 1.00 98.19 117 MET A O 1
ATOM 974 N N . GLU A 1 118 ? -7.858 -5.401 16.744 1.00 98.50 118 GLU A N 1
ATOM 975 C CA . GLU A 1 118 ? -6.694 -5.536 17.634 1.00 98.50 118 GLU A CA 1
ATOM 976 C C . GLU A 1 118 ? -5.363 -5.352 16.882 1.00 98.50 118 GLU A C 1
ATOM 978 O O . GLU A 1 118 ? -5.264 -5.683 15.698 1.00 98.50 118 GLU A O 1
ATOM 983 N N . LEU A 1 119 ? -4.323 -4.882 17.582 1.00 98.62 119 LEU A N 1
ATOM 984 C CA . LEU A 1 119 ? -2.963 -4.722 17.050 1.00 98.62 119 LEU A CA 1
ATOM 985 C C . LEU A 1 119 ? -2.262 -6.078 16.900 1.00 98.62 119 LEU A C 1
ATOM 987 O O . LEU A 1 119 ? -1.460 -6.489 17.738 1.00 98.62 119 LEU A O 1
ATOM 991 N N . LYS A 1 120 ? -2.606 -6.797 15.832 1.00 98.50 120 LYS A N 1
ATOM 992 C CA . LYS A 1 120 ? -2.036 -8.101 15.486 1.00 98.50 120 LYS A CA 1
ATOM 993 C C . LYS A 1 120 ? -2.050 -8.337 13.979 1.00 98.50 120 LYS A C 1
ATOM 995 O O . LYS A 1 120 ? -2.574 -7.535 13.207 1.00 98.50 120 LYS A O 1
ATOM 1000 N N . ARG A 1 121 ? -1.474 -9.465 13.568 1.00 98.38 121 ARG A N 1
ATOM 1001 C CA . ARG A 1 121 ? -1.619 -10.013 12.218 1.00 98.38 121 ARG A CA 1
ATOM 1002 C C . ARG A 1 121 ? -2.946 -10.765 12.110 1.00 98.38 121 ARG A C 1
ATOM 1004 O O . ARG A 1 121 ? -3.232 -11.622 12.942 1.00 98.38 121 ARG A O 1
ATOM 1011 N N . TYR A 1 122 ? -3.716 -10.459 11.070 1.00 98.81 122 TYR A N 1
ATOM 1012 C CA . TYR A 1 122 ? -4.881 -11.238 10.654 1.00 98.81 122 TYR A CA 1
ATOM 1013 C C . TYR A 1 122 ? -4.541 -12.024 9.391 1.00 98.81 122 TYR A C 1
ATOM 1015 O O . TYR A 1 122 ? -4.171 -11.425 8.383 1.00 98.81 122 TYR A O 1
ATOM 1023 N N . ASP A 1 123 ? -4.680 -13.346 9.440 1.00 98.62 123 ASP A N 1
ATOM 1024 C CA . ASP A 1 123 ? -4.518 -14.213 8.272 1.00 98.62 123 ASP A CA 1
ATOM 1025 C C . ASP A 1 123 ? -5.847 -14.312 7.523 1.00 98.62 123 ASP A C 1
ATOM 1027 O O . ASP A 1 123 ? -6.812 -14.886 8.026 1.00 98.62 123 ASP A O 1
ATOM 1031 N N . ILE A 1 124 ? -5.906 -13.727 6.326 1.00 98.56 124 ILE A N 1
ATOM 1032 C CA . ILE A 1 124 ? -7.108 -13.720 5.477 1.00 98.56 124 ILE A CA 1
ATOM 1033 C C . ILE A 1 124 ? -7.101 -14.963 4.572 1.00 98.56 124 ILE A C 1
ATOM 1035 O O . ILE A 1 124 ? -8.143 -15.568 4.333 1.00 98.56 124 ILE A O 1
ATOM 1039 N N . ASP A 1 125 ? -5.915 -15.352 4.094 1.00 98.19 125 ASP A N 1
ATOM 1040 C CA . ASP A 1 125 ? -5.646 -16.584 3.343 1.00 98.19 125 ASP A CA 1
ATOM 1041 C C . ASP A 1 125 ? -4.222 -17.089 3.650 1.00 98.19 125 ASP A C 1
ATOM 1043 O O . ASP A 1 125 ? -3.352 -17.171 2.778 1.00 98.19 125 ASP A O 1
ATOM 1047 N N . GLY A 1 126 ? -3.946 -17.336 4.936 1.00 97.81 126 GLY A N 1
ATOM 1048 C CA . GLY A 1 126 ? -2.624 -17.745 5.421 1.00 97.81 126 GLY A CA 1
ATOM 1049 C C . GLY A 1 126 ? -1.513 -16.782 4.988 1.00 97.81 126 GLY A C 1
ATOM 1050 O O . GLY A 1 126 ? -1.673 -15.564 5.036 1.00 97.81 126 GLY A O 1
ATOM 1051 N N . ASP A 1 127 ? -0.395 -17.327 4.507 1.00 97.31 127 ASP A N 1
ATOM 1052 C CA . ASP A 1 127 ? 0.720 -16.531 3.973 1.00 97.31 127 ASP A CA 1
ATOM 1053 C C . ASP A 1 127 ? 0.465 -15.987 2.558 1.00 97.31 127 ASP A C 1
ATOM 1055 O O . ASP A 1 127 ? 1.294 -15.263 2.023 1.00 97.31 127 ASP A O 1
ATOM 1059 N N . ASN A 1 128 ? -0.657 -16.304 1.906 1.00 98.25 128 ASN A N 1
ATOM 1060 C CA . ASN A 1 128 ? -0.964 -15.703 0.605 1.00 98.25 128 ASN A CA 1
ATOM 1061 C C . ASN A 1 128 ? -1.540 -14.290 0.753 1.00 98.25 128 ASN A C 1
ATOM 1063 O O . ASN A 1 128 ? -1.376 -13.463 -0.147 1.00 98.25 128 ASN A O 1
ATOM 1067 N N . LEU A 1 129 ? -2.237 -14.028 1.862 1.00 98.81 129 LEU A N 1
ATOM 1068 C CA . LEU A 1 129 ? -2.893 -12.758 2.134 1.00 98.81 129 LEU A CA 1
ATOM 1069 C C . LEU A 1 129 ? -3.082 -12.563 3.641 1.00 98.81 129 LEU A C 1
ATOM 1071 O O . LEU A 1 129 ? -3.849 -13.290 4.277 1.00 98.81 129 LEU A O 1
ATOM 1075 N N . TYR A 1 130 ? -2.437 -11.544 4.200 1.00 98.88 130 TYR A N 1
ATOM 1076 C CA . TYR A 1 130 ? -2.533 -11.229 5.624 1.00 98.88 130 TYR A CA 1
ATOM 1077 C C . TYR A 1 130 ? -2.418 -9.724 5.884 1.00 98.88 130 TYR A C 1
ATOM 1079 O O . TYR A 1 130 ? -1.925 -8.968 5.049 1.00 98.88 130 TYR A O 1
ATOM 1087 N N . ALA A 1 131 ? -2.893 -9.278 7.045 1.00 98.88 131 ALA A N 1
ATOM 1088 C CA . ALA A 1 131 ? -3.001 -7.865 7.398 1.00 98.88 131 ALA A CA 1
ATOM 1089 C C . ALA A 1 131 ? -2.493 -7.602 8.828 1.00 98.88 131 ALA A C 1
ATOM 1091 O O . ALA A 1 131 ? -3.250 -7.759 9.790 1.00 98.88 131 ALA A O 1
ATOM 1092 N N . PRO A 1 132 ? -1.212 -7.238 9.019 1.00 98.75 132 PRO A N 1
ATOM 1093 C CA . PRO A 1 132 ? -0.735 -6.635 10.258 1.00 98.75 132 PRO A CA 1
ATOM 1094 C C . PRO A 1 132 ? -1.360 -5.259 10.514 1.00 98.75 132 PRO A C 1
ATOM 1096 O O . PRO A 1 132 ? -1.374 -4.387 9.642 1.00 98.75 132 PRO A O 1
ATOM 1099 N N . PHE A 1 133 ? -1.808 -5.062 11.753 1.00 98.81 133 PHE A N 1
ATOM 1100 C CA . PHE A 1 133 ? -2.193 -3.768 12.310 1.00 98.81 133 PHE A CA 1
ATOM 1101 C C . PHE A 1 133 ? -1.108 -3.243 13.241 1.00 98.81 133 PHE A C 1
ATOM 1103 O O . PHE A 1 133 ? -0.526 -3.993 14.026 1.00 98.81 133 PHE A O 1
ATOM 1110 N N . SER A 1 134 ? -0.869 -1.938 13.177 1.00 98.56 134 SER A N 1
ATOM 1111 C CA . SER A 1 134 ? 0.148 -1.267 13.981 1.00 98.56 134 SER A CA 1
ATOM 1112 C C . SER A 1 134 ? -0.313 0.112 14.433 1.00 98.56 134 SER A C 1
ATOM 1114 O O . SER A 1 134 ? -0.996 0.817 13.688 1.00 98.56 134 SER A O 1
ATOM 1116 N N . GLU A 1 135 ? 0.141 0.507 15.619 1.00 98.56 135 GLU A N 1
ATOM 1117 C CA . GLU A 1 135 ? 0.091 1.878 16.116 1.00 98.56 135 GLU A CA 1
ATOM 1118 C C . GLU A 1 135 ? 1.496 2.333 16.500 1.00 98.56 135 GLU A C 1
ATOM 1120 O O . GLU A 1 135 ? 2.264 1.577 17.097 1.00 98.56 135 GLU A O 1
ATOM 1125 N N . TYR A 1 136 ? 1.850 3.558 16.126 1.00 98.06 136 TYR A N 1
ATOM 1126 C CA . TYR A 1 136 ? 3.163 4.131 16.404 1.00 98.06 136 TYR A CA 1
ATOM 1127 C C . TYR A 1 136 ? 3.116 5.658 16.383 1.00 98.06 136 TYR A C 1
ATOM 1129 O O . TYR A 1 136 ? 2.184 6.267 15.862 1.00 98.06 136 TYR A O 1
ATOM 1137 N N . LEU A 1 137 ? 4.159 6.284 16.929 1.00 98.06 137 LEU A N 1
ATOM 1138 C CA . LEU A 1 137 ? 4.474 7.676 16.623 1.00 98.06 137 LEU A CA 1
ATOM 1139 C C . LEU A 1 137 ? 5.303 7.715 15.343 1.00 98.06 137 LEU A C 1
ATOM 1141 O O . LEU A 1 137 ? 6.241 6.926 15.188 1.00 98.06 137 LEU A O 1
ATOM 1145 N N . THR A 1 138 ? 4.974 8.630 14.431 1.00 98.19 138 THR A N 1
ATOM 1146 C CA . THR A 1 138 ? 5.805 8.866 13.246 1.00 98.19 138 THR A CA 1
ATOM 1147 C C . THR A 1 138 ? 7.238 9.213 13.656 1.00 98.19 138 THR A C 1
ATOM 1149 O O . THR A 1 138 ? 7.493 9.654 14.777 1.00 98.19 138 THR A O 1
ATOM 1152 N N . LYS A 1 139 ? 8.187 9.004 12.750 1.00 95.44 139 LYS A N 1
ATOM 1153 C CA . LYS A 1 139 ? 9.631 9.107 12.968 1.00 95.44 139 LYS A CA 1
ATOM 1154 C C . LYS A 1 139 ? 10.211 10.330 12.265 1.00 95.44 139 LYS A C 1
ATOM 1156 O O . LYS A 1 139 ? 9.619 10.873 11.331 1.00 95.44 139 LYS A O 1
ATOM 1161 N N . ASP A 1 140 ? 11.397 10.729 12.707 1.00 94.81 140 ASP A N 1
ATOM 1162 C CA . ASP A 1 140 ? 12.241 11.669 11.972 1.00 94.81 140 ASP A CA 1
ATOM 1163 C C . ASP A 1 140 ? 12.814 11.032 10.700 1.00 94.81 140 ASP A C 1
ATOM 1165 O O . ASP A 1 140 ? 12.983 9.811 10.618 1.00 94.81 140 ASP A O 1
ATOM 1169 N N . ASP A 1 141 ? 13.187 11.875 9.736 1.00 88.12 141 ASP A N 1
ATOM 1170 C CA . ASP A 1 141 ? 13.733 11.455 8.440 1.00 88.12 141 ASP A CA 1
ATOM 1171 C C . ASP A 1 141 ? 14.967 10.553 8.557 1.00 88.12 141 ASP A C 1
ATOM 1173 O O . ASP A 1 141 ? 15.180 9.691 7.706 1.00 88.12 141 ASP A O 1
ATOM 1177 N N . THR A 1 142 ? 15.775 10.743 9.602 1.00 87.69 142 THR A N 1
ATOM 1178 C CA . THR A 1 142 ? 17.005 9.979 9.857 1.00 87.69 142 THR A CA 1
ATOM 1179 C C . THR A 1 142 ? 16.746 8.602 10.468 1.00 87.69 142 THR A 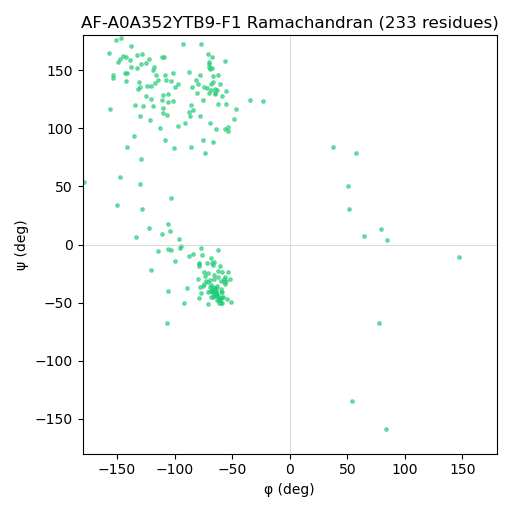C 1
ATOM 1181 O O . THR A 1 142 ? 17.621 7.742 10.413 1.00 87.69 142 THR A O 1
ATOM 1184 N N . ALA A 1 143 ? 15.561 8.378 11.044 1.00 85.81 143 ALA A N 1
ATOM 1185 C CA . ALA A 1 143 ? 15.186 7.133 11.713 1.00 85.81 143 ALA A CA 1
ATOM 1186 C C . ALA A 1 143 ? 14.316 6.212 10.839 1.00 85.81 143 ALA A C 1
ATOM 1188 O O . ALA A 1 143 ? 14.130 5.038 11.170 1.00 85.81 143 ALA A O 1
ATOM 1189 N N . ALA A 1 144 ? 13.767 6.724 9.735 1.00 87.38 144 ALA A N 1
ATOM 1190 C CA . ALA A 1 144 ? 13.039 5.934 8.749 1.00 87.38 144 ALA A CA 1
ATOM 1191 C C . ALA A 1 144 ? 13.954 5.562 7.575 1.00 87.38 144 ALA A C 1
ATOM 1193 O O . ALA A 1 144 ? 14.720 6.386 7.072 1.00 87.38 144 ALA A O 1
ATOM 1194 N N . ARG A 1 145 ? 13.846 4.318 7.108 1.00 93.81 145 ARG A N 1
ATOM 1195 C CA . ARG A 1 145 ? 14.667 3.768 6.023 1.00 93.81 145 ARG A CA 1
ATOM 1196 C C . ARG A 1 145 ? 13.780 3.430 4.838 1.00 93.81 145 ARG A C 1
ATOM 1198 O O . ARG A 1 145 ? 12.633 3.045 5.034 1.00 93.81 145 ARG A O 1
ATOM 120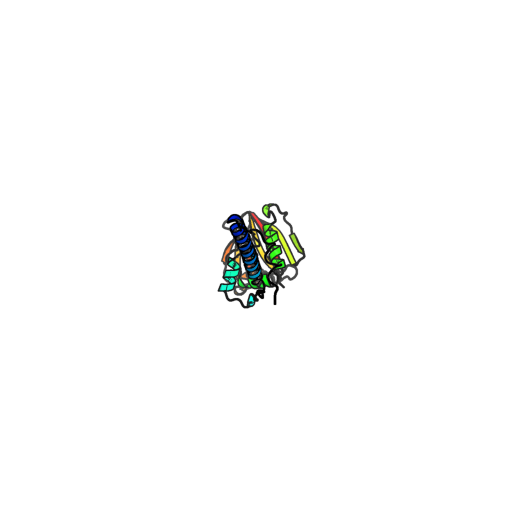5 N N . TYR A 1 146 ? 14.313 3.599 3.634 1.00 98.06 146 TYR A N 1
ATOM 1206 C CA . TYR A 1 146 ? 13.650 3.083 2.447 1.00 98.06 146 TYR A CA 1
ATOM 1207 C C . TYR A 1 146 ? 13.762 1.563 2.426 1.00 98.06 146 TYR A C 1
ATOM 1209 O O . TYR A 1 146 ? 14.841 1.020 2.674 1.00 98.06 146 TYR A O 1
ATOM 1217 N N . GLU A 1 147 ? 12.647 0.916 2.129 1.00 98.19 147 GLU A N 1
ATOM 1218 C CA . GLU A 1 147 ? 12.476 -0.523 2.056 1.00 98.19 147 GLU A CA 1
ATOM 1219 C C . GLU A 1 147 ? 11.819 -0.928 0.733 1.00 98.19 147 GLU A C 1
ATOM 1221 O O . GLU A 1 147 ? 11.129 -0.136 0.085 1.00 98.19 147 GLU A O 1
ATOM 1226 N N . ALA A 1 148 ? 12.072 -2.167 0.325 1.00 97.81 148 ALA A N 1
ATOM 1227 C CA . ALA A 1 148 ? 11.388 -2.821 -0.781 1.00 97.81 148 ALA A CA 1
ATOM 1228 C C . ALA A 1 148 ? 11.166 -4.302 -0.452 1.00 97.81 148 ALA A C 1
ATOM 1230 O O . ALA A 1 148 ? 11.822 -4.874 0.428 1.00 97.81 148 ALA A O 1
ATOM 1231 N N . HIS A 1 149 ? 10.233 -4.903 -1.180 1.00 98.06 149 HIS A N 1
ATOM 1232 C CA . HIS A 1 149 ? 9.792 -6.286 -1.033 1.00 98.06 149 HIS A CA 1
ATOM 1233 C C . HIS A 1 149 ? 9.995 -7.025 -2.357 1.00 98.06 149 HIS A C 1
ATOM 1235 O O . HIS A 1 149 ? 10.101 -6.395 -3.407 1.00 98.06 149 HIS A O 1
ATOM 1241 N N . ARG A 1 150 ? 10.058 -8.359 -2.340 1.00 97.81 150 ARG A N 1
ATOM 1242 C CA . ARG A 1 150 ? 10.190 -9.172 -3.565 1.00 97.81 150 ARG A CA 1
ATOM 1243 C C . ARG A 1 150 ? 9.047 -10.159 -3.754 1.00 97.81 150 ARG A C 1
ATOM 1245 O O . ARG A 1 150 ? 8.819 -10.590 -4.881 1.00 97.81 150 ARG A O 1
ATOM 1252 N N . ILE A 1 151 ? 8.345 -10.520 -2.681 1.00 98.19 151 ILE A N 1
ATOM 1253 C CA . ILE A 1 151 ? 7.280 -11.527 -2.688 1.00 98.19 151 ILE A CA 1
ATOM 1254 C C . ILE A 1 151 ? 5.904 -10.866 -2.596 1.00 98.19 151 ILE A C 1
ATOM 1256 O O . ILE A 1 151 ? 4.975 -11.321 -3.259 1.00 98.19 151 ILE A O 1
ATOM 1260 N N . TYR A 1 152 ? 5.745 -9.821 -1.786 1.00 98.75 152 TYR A N 1
ATOM 1261 C CA . TYR A 1 152 ? 4.444 -9.201 -1.532 1.00 98.75 152 TYR A CA 1
ATOM 1262 C C . TYR A 1 152 ? 4.305 -7.824 -2.188 1.00 98.75 152 TYR A C 1
ATOM 1264 O O . TYR A 1 152 ? 5.257 -7.051 -2.264 1.00 98.75 152 TYR A O 1
ATOM 1272 N N . ALA A 1 153 ? 3.083 -7.513 -2.621 1.00 98.81 153 ALA A N 1
ATOM 1273 C CA . ALA A 1 153 ? 2.614 -6.140 -2.726 1.00 98.81 153 ALA A CA 1
ATOM 1274 C C . ALA A 1 153 ? 2.016 -5.693 -1.388 1.00 98.81 153 ALA A C 1
ATOM 1276 O O . ALA A 1 153 ? 1.383 -6.478 -0.674 1.00 98.81 153 ALA A O 1
ATOM 1277 N N . ASP A 1 154 ? 2.144 -4.406 -1.106 1.00 98.88 154 ASP A N 1
ATOM 1278 C CA . ASP A 1 154 ? 1.665 -3.770 0.110 1.00 98.88 154 ASP A CA 1
ATOM 1279 C C . ASP A 1 154 ? 0.483 -2.862 -0.187 1.00 98.88 154 ASP A C 1
ATOM 1281 O O . ASP A 1 154 ? 0.665 -1.846 -0.847 1.00 98.88 154 ASP A O 1
ATOM 1285 N N . ILE A 1 155 ? -0.697 -3.149 0.366 1.00 98.94 155 ILE A N 1
ATOM 1286 C CA . ILE A 1 155 ? -1.776 -2.159 0.464 1.00 98.94 155 ILE A CA 1
ATOM 1287 C C . ILE A 1 155 ? -1.626 -1.439 1.804 1.00 98.94 155 ILE A C 1
ATOM 1289 O O . ILE A 1 155 ? -1.949 -2.001 2.851 1.00 98.94 155 ILE A O 1
ATOM 1293 N N . GLN A 1 156 ? -1.134 -0.202 1.790 1.00 98.88 156 GLN A N 1
ATOM 1294 C CA . GLN A 1 156 ? -0.911 0.584 3.004 1.00 98.88 156 GLN A CA 1
ATOM 1295 C C . GLN A 1 156 ? -2.034 1.602 3.209 1.00 98.88 156 GLN A C 1
ATOM 1297 O O . GLN A 1 156 ? -2.277 2.452 2.349 1.00 98.88 156 GLN A O 1
ATOM 1302 N N . TYR A 1 157 ? -2.695 1.546 4.368 1.00 98.88 157 TYR A N 1
ATOM 1303 C CA . TYR A 1 157 ? -3.786 2.456 4.713 1.00 98.88 157 TYR A CA 1
ATOM 1304 C C . TYR A 1 157 ? -3.647 2.999 6.138 1.00 98.88 157 TYR A C 1
ATOM 1306 O O . TYR A 1 157 ? -3.645 2.245 7.116 1.00 98.88 157 TYR A O 1
ATOM 1314 N N . VAL A 1 158 ? -3.546 4.325 6.244 1.00 98.75 158 VAL A N 1
ATOM 1315 C CA . VAL A 1 158 ? -3.600 5.055 7.516 1.00 98.75 158 VAL A CA 1
ATOM 1316 C C . VAL A 1 158 ? -5.060 5.149 7.941 1.00 98.75 158 VAL A C 1
ATOM 1318 O O . VAL A 1 158 ? -5.848 5.854 7.325 1.00 98.75 158 VAL A O 1
ATOM 1321 N N . ILE A 1 159 ? -5.420 4.436 9.003 1.00 98.75 159 ILE A N 1
ATOM 1322 C CA . ILE A 1 159 ? -6.786 4.386 9.537 1.00 98.75 159 ILE A CA 1
ATOM 1323 C C . ILE A 1 159 ? -7.090 5.666 10.321 1.00 98.75 159 ILE A C 1
ATOM 1325 O O . ILE A 1 159 ? -8.177 6.228 10.208 1.00 98.75 159 ILE A O 1
ATOM 1329 N N . SER A 1 160 ? -6.127 6.135 11.118 1.00 98.62 160 SER A N 1
ATOM 1330 C CA . SER A 1 160 ? -6.210 7.401 11.846 1.00 98.62 160 SER A CA 1
ATOM 1331 C C . SER A 1 160 ? -4.828 8.027 12.025 1.00 98.62 160 SER A C 1
ATOM 1333 O O . SER A 1 160 ? -3.802 7.344 11.971 1.00 98.62 160 SER A O 1
ATOM 1335 N N . GLY A 1 161 ? -4.810 9.344 12.232 1.00 97.38 161 GLY A N 1
ATOM 1336 C CA . GLY A 1 161 ? -3.579 10.128 12.256 1.00 97.38 161 GLY A CA 1
ATOM 1337 C C . GLY A 1 161 ? -3.120 10.528 10.857 1.00 97.38 161 GLY A C 1
ATOM 1338 O O . GLY A 1 161 ? -3.922 10.602 9.922 1.00 97.38 161 GLY A O 1
ATOM 1339 N N . ARG A 1 162 ? -1.829 10.838 10.728 1.00 96.06 162 ARG A N 1
ATOM 1340 C CA . ARG A 1 162 ? -1.203 11.216 9.459 1.00 96.06 162 ARG A CA 1
ATOM 1341 C C . ARG A 1 162 ? 0.283 10.886 9.459 1.00 96.06 162 ARG A C 1
ATOM 1343 O O . ARG A 1 162 ? 0.959 11.067 10.469 1.00 96.06 162 ARG A O 1
ATOM 1350 N N . GLU A 1 163 ? 0.793 10.465 8.313 1.00 98.25 163 GLU A N 1
ATOM 1351 C CA . GLU A 1 163 ? 2.228 10.309 8.076 1.00 98.25 163 GLU A CA 1
ATOM 1352 C C . GLU A 1 163 ? 2.605 10.817 6.688 1.00 98.25 163 GLU A C 1
ATOM 1354 O O . GLU A 1 163 ? 1.751 11.120 5.857 1.00 98.25 163 GLU A O 1
ATOM 1359 N N . GLN A 1 164 ? 3.901 10.899 6.431 1.00 98.19 164 GLN A N 1
ATOM 1360 C CA . GLN A 1 164 ? 4.441 10.953 5.084 1.00 98.19 164 GLN A CA 1
ATOM 1361 C C . GLN A 1 164 ? 4.984 9.567 4.714 1.00 98.19 164 GLN A C 1
ATOM 1363 O O . GLN A 1 164 ? 5.500 8.835 5.565 1.00 98.19 164 GLN A O 1
ATOM 1368 N N . ILE A 1 165 ? 4.898 9.219 3.434 1.00 98.44 165 ILE A N 1
ATOM 1369 C CA . ILE A 1 165 ? 5.556 8.042 2.869 1.00 98.44 165 ILE A CA 1
ATOM 1370 C C . ILE A 1 165 ? 6.537 8.530 1.808 1.00 98.44 165 ILE A C 1
ATOM 1372 O O . ILE A 1 165 ? 6.142 9.183 0.841 1.00 98.44 165 ILE A O 1
ATOM 1376 N N . GLY A 1 166 ? 7.824 8.246 2.003 1.00 98.12 166 GLY A N 1
ATOM 1377 C CA . GLY A 1 166 ? 8.818 8.413 0.946 1.00 98.12 166 GLY A CA 1
ATOM 1378 C C . GLY A 1 166 ? 8.562 7.382 -0.147 1.00 98.12 166 GLY A C 1
ATOM 1379 O O . GLY A 1 166 ? 8.373 6.219 0.186 1.00 98.12 166 GLY A O 1
ATOM 1380 N N . ILE A 1 167 ? 8.547 7.775 -1.417 1.00 98.31 167 ILE A N 1
ATOM 1381 C CA . ILE A 1 167 ? 8.318 6.872 -2.552 1.00 98.31 167 ILE A CA 1
ATOM 1382 C C . ILE A 1 167 ? 9.385 7.076 -3.625 1.00 98.31 167 ILE A C 1
ATOM 1384 O O . ILE A 1 167 ? 9.750 8.212 -3.935 1.00 98.31 167 ILE A O 1
ATOM 1388 N N . ALA A 1 168 ? 9.852 5.986 -4.219 1.00 97.88 168 ALA A N 1
ATOM 1389 C CA . ALA A 1 168 ? 10.783 6.007 -5.337 1.00 97.88 168 ALA A CA 1
ATOM 1390 C C . ALA A 1 168 ? 10.634 4.732 -6.187 1.00 97.88 168 ALA A C 1
ATOM 1392 O O . ALA A 1 168 ? 10.356 3.663 -5.647 1.00 97.88 168 ALA A O 1
ATOM 1393 N N . PRO A 1 169 ? 10.818 4.800 -7.515 1.00 97.12 169 PRO A N 1
ATOM 1394 C CA . PRO A 1 169 ? 10.914 3.590 -8.323 1.00 97.12 169 PRO A CA 1
ATOM 1395 C C . PRO A 1 169 ? 12.234 2.864 -8.033 1.00 97.12 169 PRO A C 1
ATOM 1397 O O . PRO A 1 169 ? 13.235 3.499 -7.700 1.00 97.12 169 PRO A O 1
ATOM 1400 N N . LEU A 1 170 ? 12.282 1.551 -8.261 1.00 95.12 170 LEU A N 1
ATOM 1401 C CA . LEU A 1 170 ? 13.497 0.745 -8.085 1.00 95.12 170 LEU A CA 1
ATOM 1402 C C . LEU A 1 170 ? 14.689 1.257 -8.917 1.00 95.12 170 LEU A C 1
ATOM 1404 O O . LEU A 1 170 ? 15.838 1.109 -8.518 1.00 95.12 170 LEU A O 1
ATOM 1408 N N . SER A 1 171 ? 14.428 1.919 -10.049 1.00 96.44 171 SER A N 1
ATOM 1409 C CA . SER A 1 171 ? 15.462 2.565 -10.870 1.00 96.44 171 SER A CA 1
ATOM 1410 C C . SER A 1 171 ? 16.165 3.743 -10.186 1.00 96.44 171 SER A C 1
ATOM 1412 O O . SER A 1 171 ? 17.191 4.194 -10.682 1.00 96.44 171 SER A O 1
ATOM 1414 N N . ASP A 1 172 ? 15.602 4.270 -9.097 1.00 97.38 172 ASP A N 1
ATOM 1415 C CA . ASP A 1 172 ? 16.174 5.371 -8.318 1.00 97.38 172 ASP A CA 1
ATOM 1416 C C . ASP A 1 172 ? 16.972 4.888 -7.096 1.00 97.38 172 ASP A C 1
ATOM 1418 O O . ASP A 1 172 ? 17.459 5.702 -6.309 1.00 97.38 172 ASP A O 1
ATOM 1422 N N . LEU A 1 173 ? 17.129 3.569 -6.943 1.00 97.44 173 LEU A N 1
ATOM 1423 C CA . LEU A 1 173 ? 17.999 2.961 -5.944 1.00 97.44 173 LEU A CA 1
ATOM 1424 C C . LEU A 1 173 ? 19.424 3.504 -6.083 1.00 97.44 173 LEU A C 1
ATOM 1426 O O . LEU A 1 173 ? 19.986 3.545 -7.180 1.00 97.44 173 LEU A O 1
ATOM 1430 N N . LYS A 1 174 ? 20.008 3.904 -4.952 1.00 97.62 174 LYS A N 1
ATOM 1431 C CA . LYS A 1 174 ? 21.383 4.397 -4.883 1.00 97.62 174 LYS A CA 1
ATOM 1432 C C . LYS A 1 174 ? 22.316 3.369 -4.245 1.00 97.62 174 LYS A C 1
ATOM 1434 O O . LYS A 1 174 ? 23.151 2.805 -4.942 1.00 97.62 174 LYS A O 1
ATOM 1439 N N . ASP A 1 175 ? 22.142 3.093 -2.953 1.00 97.75 175 ASP A N 1
ATOM 1440 C CA . ASP A 1 175 ? 22.976 2.149 -2.203 1.00 97.75 175 ASP A CA 1
ATOM 1441 C C . ASP A 1 175 ? 22.105 1.156 -1.424 1.00 97.75 175 ASP A C 1
ATOM 1443 O O . ASP A 1 175 ? 21.155 1.559 -0.749 1.00 97.75 175 ASP A O 1
ATOM 1447 N N . ILE A 1 176 ? 22.451 -0.135 -1.455 1.00 97.94 176 ILE A N 1
ATOM 1448 C CA . ILE A 1 176 ? 21.880 -1.130 -0.535 1.00 97.94 176 ILE A CA 1
ATOM 1449 C C . ILE A 1 176 ? 22.526 -0.940 0.838 1.00 97.94 176 ILE A C 1
ATOM 1451 O O . ILE A 1 176 ? 23.748 -0.983 0.963 1.00 97.94 176 ILE A O 1
ATOM 1455 N N . LEU A 1 177 ? 21.700 -0.743 1.864 1.00 97.25 177 LEU A N 1
ATOM 1456 C CA . LEU A 1 177 ? 22.140 -0.644 3.253 1.00 97.25 177 LEU A CA 1
ATOM 1457 C C . LEU A 1 177 ? 22.117 -2.015 3.931 1.00 97.25 177 LEU A C 1
ATOM 1459 O O . LEU A 1 177 ? 23.128 -2.423 4.494 1.00 97.25 177 LEU A O 1
ATOM 1463 N N . ASP A 1 178 ? 20.990 -2.727 3.822 1.00 97.81 178 ASP A N 1
ATOM 1464 C CA . ASP A 1 178 ? 20.860 -4.103 4.301 1.00 97.81 178 ASP A CA 1
ATOM 1465 C C . ASP A 1 178 ? 20.376 -4.980 3.140 1.00 97.81 178 ASP A C 1
ATOM 1467 O O . ASP A 1 178 ? 19.364 -4.645 2.510 1.00 97.81 178 ASP A O 1
ATOM 1471 N N . PRO A 1 179 ? 21.067 -6.094 2.846 1.00 97.62 179 PRO A N 1
ATOM 1472 C CA . PRO A 1 179 ? 20.671 -6.995 1.775 1.00 97.62 179 PRO A CA 1
ATOM 1473 C C . PRO A 1 179 ? 19.350 -7.702 2.094 1.00 97.62 179 PRO A C 1
ATOM 1475 O O . PRO A 1 179 ? 18.945 -7.814 3.250 1.00 97.62 179 PRO A O 1
ATOM 1478 N N . TYR A 1 180 ? 18.714 -8.225 1.048 1.00 98.38 180 TYR A N 1
ATOM 1479 C CA . TYR A 1 180 ? 17.428 -8.908 1.137 1.00 98.38 180 TYR A CA 1
ATOM 1480 C C . TYR A 1 180 ? 17.406 -10.081 2.130 1.00 98.38 180 TYR A C 1
ATOM 1482 O O . TYR A 1 180 ? 18.131 -11.067 1.974 1.00 98.38 180 TYR A O 1
ATOM 1490 N N . ASP A 1 181 ? 16.510 -9.983 3.114 1.00 98.31 181 ASP A N 1
ATOM 1491 C CA . ASP A 1 181 ? 16.158 -11.027 4.075 1.00 98.31 181 ASP A CA 1
ATOM 1492 C C . ASP A 1 181 ? 14.885 -11.745 3.599 1.00 98.31 181 ASP A C 1
ATOM 1494 O O . ASP A 1 181 ? 13.763 -11.263 3.780 1.00 98.31 181 ASP A O 1
ATOM 1498 N N . ALA A 1 182 ? 15.057 -12.934 3.013 1.00 97.31 182 ALA A N 1
ATOM 1499 C CA . ALA A 1 182 ? 13.957 -13.740 2.481 1.00 97.31 182 ALA A CA 1
ATOM 1500 C C . ALA A 1 182 ? 12.940 -14.188 3.546 1.00 97.31 182 ALA A C 1
ATOM 1502 O O . ALA A 1 182 ? 11.795 -14.476 3.207 1.00 97.31 182 ALA A O 1
ATOM 1503 N N . SER A 1 183 ? 13.327 -14.246 4.828 1.00 96.38 183 SER A N 1
ATOM 1504 C CA . SER A 1 183 ? 12.409 -14.639 5.906 1.00 96.38 183 SER A CA 1
ATOM 1505 C C . SER A 1 183 ? 11.402 -13.541 6.254 1.00 96.38 183 SER A C 1
ATOM 1507 O O . SER A 1 183 ? 10.326 -13.830 6.776 1.00 96.38 183 SER A O 1
ATOM 1509 N N . LYS A 1 184 ? 11.746 -12.285 5.951 1.00 96.50 184 LYS A N 1
ATOM 1510 C CA . LYS A 1 184 ? 10.933 -11.093 6.234 1.00 96.50 184 LYS A CA 1
ATOM 1511 C C . LYS A 1 184 ? 10.434 -10.391 4.975 1.00 96.50 184 LYS A C 1
ATOM 1513 O O . LYS A 1 184 ? 9.675 -9.436 5.093 1.00 96.50 184 LYS A O 1
ATOM 1518 N N . ASP A 1 185 ? 10.870 -10.858 3.808 1.00 98.25 185 ASP A N 1
ATOM 1519 C CA . ASP A 1 185 ? 10.652 -10.234 2.506 1.00 98.25 185 ASP A CA 1
ATOM 1520 C C . ASP A 1 185 ? 11.037 -8.749 2.487 1.00 98.25 185 ASP A C 1
ATOM 1522 O O . ASP A 1 185 ? 10.243 -7.902 2.098 1.00 98.25 185 ASP A O 1
ATOM 1526 N N . ILE A 1 186 ? 12.239 -8.404 2.954 1.00 98.31 186 ILE A N 1
ATOM 1527 C CA . ILE A 1 186 ? 12.641 -6.998 3.078 1.00 98.31 186 ILE A CA 1
ATOM 1528 C C . ILE A 1 186 ? 14.110 -6.774 2.735 1.00 98.31 186 ILE A C 1
ATOM 1530 O O . ILE A 1 186 ? 14.975 -7.565 3.106 1.00 98.31 186 ILE A O 1
ATOM 1534 N N . GLU A 1 187 ? 14.389 -5.667 2.057 1.00 98.12 187 GLU A N 1
ATOM 1535 C CA . GLU A 1 187 ? 15.724 -5.085 1.912 1.00 98.12 187 GLU A CA 1
ATOM 1536 C C . GLU A 1 187 ? 15.673 -3.584 2.203 1.00 98.12 187 GLU A C 1
ATOM 1538 O O . GLU A 1 187 ? 14.635 -2.954 2.001 1.00 98.12 187 GLU A O 1
ATOM 1543 N N . PHE A 1 188 ? 16.780 -3.009 2.682 1.00 98.25 188 PHE A N 1
ATOM 1544 C CA . PHE A 1 188 ? 16.859 -1.584 3.014 1.00 98.25 188 PHE A CA 1
ATOM 1545 C C . PHE A 1 188 ? 17.883 -0.872 2.139 1.00 98.25 188 PHE A C 1
ATOM 1547 O O . PHE A 1 188 ? 18.985 -1.379 1.928 1.00 98.25 188 PHE A O 1
ATOM 1554 N N . MET A 1 189 ? 17.556 0.334 1.678 1.00 98.06 189 MET A N 1
ATOM 1555 C CA . MET A 1 189 ? 18.389 1.081 0.730 1.00 98.06 189 MET A CA 1
ATOM 1556 C C . MET A 1 189 ? 18.329 2.600 0.927 1.00 98.06 189 MET A C 1
ATOM 1558 O O . MET A 1 189 ? 17.60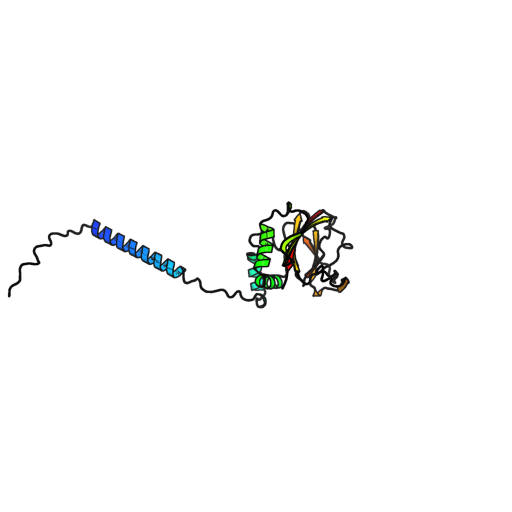6 3.121 1.780 1.00 98.06 189 MET A O 1
ATOM 1562 N N . THR A 1 190 ? 19.112 3.314 0.124 1.00 97.38 190 THR A N 1
ATOM 1563 C CA . THR A 1 190 ? 18.989 4.752 -0.132 1.00 97.38 190 THR A CA 1
ATOM 1564 C C . THR A 1 190 ? 18.515 4.989 -1.567 1.00 97.38 190 THR A C 1
ATOM 1566 O O . THR A 1 190 ? 18.618 4.110 -2.425 1.00 97.38 190 THR A O 1
ATOM 1569 N N . VAL A 1 191 ? 17.990 6.185 -1.831 1.00 97.69 191 VAL A N 1
ATOM 1570 C CA . VAL A 1 191 ? 17.485 6.604 -3.150 1.00 97.69 191 VAL A CA 1
ATOM 1571 C C . VAL A 1 191 ? 18.170 7.896 -3.585 1.00 97.69 191 VAL A C 1
ATOM 1573 O O . VAL A 1 191 ? 18.663 8.647 -2.735 1.00 97.69 191 VAL A O 1
ATOM 1576 N N . ASN A 1 192 ? 18.217 8.170 -4.889 1.00 97.00 192 ASN A N 1
ATOM 1577 C CA . ASN A 1 192 ? 18.826 9.404 -5.393 1.00 97.00 192 ASN A CA 1
ATOM 1578 C C . ASN A 1 192 ? 17.925 10.622 -5.161 1.00 97.00 192 ASN A C 1
ATOM 1580 O O . ASN A 1 192 ? 18.433 11.708 -4.872 1.00 97.00 192 ASN A O 1
ATOM 1584 N N . GLN A 1 193 ? 16.604 10.456 -5.268 1.00 95.50 193 GLN A N 1
ATOM 1585 C CA . GLN A 1 193 ? 15.629 11.531 -5.125 1.00 95.50 193 GLN A CA 1
ATOM 1586 C C . GLN A 1 193 ? 14.651 11.246 -3.987 1.00 95.50 193 GLN A C 1
ATOM 1588 O O . GLN A 1 193 ? 13.962 10.232 -3.948 1.00 95.50 193 GLN A O 1
ATOM 1593 N N . ILE A 1 194 ? 14.549 12.191 -3.051 1.00 93.31 194 ILE A N 1
ATOM 1594 C CA . ILE A 1 194 ? 13.568 12.113 -1.968 1.00 93.31 194 ILE A CA 1
ATOM 1595 C C . ILE A 1 194 ? 12.250 12.706 -2.457 1.00 93.31 194 ILE A C 1
ATOM 1597 O O . ILE A 1 194 ? 12.172 13.894 -2.773 1.00 93.31 194 ILE A O 1
ATOM 1601 N N . LYS A 1 195 ? 11.196 11.892 -2.441 1.00 96.31 195 LYS A N 1
ATOM 1602 C CA . LYS A 1 195 ? 9.819 12.329 -2.668 1.00 96.31 195 LYS A CA 1
ATOM 1603 C C . LYS A 1 195 ? 8.931 11.786 -1.560 1.00 96.31 195 LYS A C 1
ATOM 1605 O O . LYS A 1 195 ? 8.672 10.592 -1.511 1.00 96.31 195 LYS A O 1
ATOM 1610 N N . ASN A 1 196 ? 8.440 12.671 -0.702 1.00 96.88 196 ASN A N 1
ATOM 1611 C CA . ASN A 1 196 ? 7.505 12.324 0.363 1.00 96.88 196 ASN A CA 1
ATOM 1612 C C . ASN A 1 196 ? 6.075 12.683 -0.067 1.00 96.88 196 ASN A C 1
ATOM 1614 O O . ASN A 1 196 ? 5.850 13.760 -0.624 1.00 96.88 196 ASN A O 1
ATOM 1618 N N . VAL A 1 197 ? 5.124 11.782 0.175 1.00 97.69 197 VAL A N 1
ATOM 1619 C CA . VAL A 1 197 ? 3.698 11.981 -0.116 1.00 97.69 197 VAL A CA 1
ATOM 1620 C C . VAL A 1 197 ? 2.886 11.856 1.178 1.00 97.69 197 VAL A C 1
ATOM 1622 O O . VAL A 1 197 ? 3.134 10.921 1.944 1.00 97.69 197 VAL A O 1
ATOM 1625 N N . PRO A 1 198 ? 1.907 12.746 1.432 1.00 97.62 198 PRO A N 1
ATOM 1626 C CA . PRO A 1 198 ? 1.030 12.626 2.590 1.00 97.62 198 PRO A CA 1
ATOM 1627 C C . PRO A 1 198 ? 0.155 11.376 2.525 1.00 97.62 198 PRO A C 1
ATOM 1629 O O . PRO A 1 198 ? -0.556 11.160 1.543 1.00 97.62 198 PRO A O 1
ATOM 1632 N N . ALA A 1 199 ? 0.160 10.602 3.606 1.00 98.19 199 ALA A N 1
ATOM 1633 C CA . ALA A 1 199 ? -0.748 9.495 3.841 1.00 98.19 199 ALA A CA 1
ATOM 1634 C C . ALA A 1 199 ? -1.721 9.858 4.969 1.00 98.19 199 ALA A C 1
ATOM 1636 O O . ALA A 1 199 ? -1.345 10.032 6.132 1.00 98.19 199 ALA A O 1
ATOM 1637 N N . THR A 1 200 ? -2.988 9.983 4.589 1.00 97.56 200 THR A N 1
ATOM 1638 C CA . THR A 1 200 ? -4.115 10.363 5.443 1.00 97.56 200 THR A CA 1
ATOM 1639 C C . THR A 1 200 ? -5.290 9.403 5.219 1.00 97.56 200 THR A C 1
ATOM 1641 O O . THR A 1 200 ? -5.316 8.724 4.191 1.00 97.56 200 THR A O 1
ATOM 1644 N N . PRO A 1 201 ? -6.289 9.350 6.123 1.00 98.56 201 PRO A N 1
ATOM 1645 C CA . PRO A 1 201 ? -7.409 8.403 6.015 1.00 98.56 201 PRO A CA 1
ATOM 1646 C C . PRO A 1 201 ? -8.319 8.547 4.783 1.00 98.56 201 PRO A C 1
ATOM 1648 O O . PRO A 1 201 ? -9.230 7.751 4.589 1.00 98.56 201 PRO A O 1
ATOM 1651 N N . ASP A 1 202 ? -8.113 9.555 3.933 1.00 98.00 202 ASP A N 1
ATOM 1652 C CA . ASP A 1 202 ? -8.860 9.735 2.683 1.00 98.00 202 ASP A CA 1
ATOM 1653 C C . ASP A 1 202 ? -8.372 8.824 1.544 1.00 98.00 202 ASP A C 1
ATOM 1655 O O . ASP A 1 202 ? -9.078 8.676 0.537 1.00 98.00 202 ASP A O 1
ATOM 1659 N N . ARG A 1 203 ? -7.175 8.235 1.680 1.00 98.38 203 ARG A N 1
ATOM 1660 C CA . ARG A 1 203 ? -6.534 7.455 0.622 1.00 98.38 203 ARG A CA 1
ATOM 1661 C C . ARG A 1 203 ? -5.736 6.259 1.129 1.00 98.38 203 ARG A C 1
ATOM 1663 O O . ARG A 1 203 ? -5.314 6.214 2.280 1.00 98.38 203 ARG A O 1
ATOM 1670 N N . PHE A 1 204 ? -5.449 5.331 0.227 1.00 98.88 204 PHE A N 1
ATOM 1671 C CA . PHE A 1 204 ? -4.517 4.227 0.451 1.00 98.88 204 PHE A CA 1
ATOM 1672 C C . PHE A 1 204 ? -3.474 4.145 -0.664 1.00 98.88 204 PHE A C 1
ATOM 1674 O O . PHE A 1 204 ? -3.646 4.702 -1.749 1.00 98.88 204 PHE A O 1
ATOM 1681 N N . PHE A 1 205 ? -2.404 3.409 -0.393 1.00 98.88 205 PHE A N 1
ATOM 1682 C CA . PHE A 1 205 ? -1.282 3.203 -1.301 1.00 98.88 205 PHE A CA 1
ATOM 1683 C C . PHE A 1 205 ? -1.164 1.727 -1.649 1.00 98.88 205 PHE A C 1
ATOM 1685 O O . PHE A 1 205 ? -1.549 0.872 -0.852 1.00 98.88 205 PHE A O 1
ATOM 1692 N N . VAL A 1 206 ? -0.615 1.439 -2.827 1.00 98.81 206 VAL A N 1
ATOM 1693 C CA . VAL A 1 206 ? -0.199 0.093 -3.218 1.00 98.81 206 VAL A CA 1
ATOM 1694 C C . VAL A 1 206 ? 1.244 0.166 -3.688 1.00 98.81 206 VAL A C 1
ATOM 1696 O O . VAL A 1 206 ? 1.517 0.889 -4.645 1.00 98.81 206 VAL A O 1
ATOM 1699 N N . PHE A 1 207 ? 2.135 -0.559 -3.014 1.00 98.81 207 PHE A N 1
ATOM 1700 C CA . PHE A 1 207 ? 3.546 -0.669 -3.383 1.00 98.81 207 PHE A CA 1
ATOM 1701 C C . PHE A 1 207 ? 3.837 -2.083 -3.871 1.00 98.81 207 PHE A C 1
ATOM 1703 O O . PHE A 1 207 ? 3.563 -3.059 -3.172 1.00 98.81 207 PHE A O 1
ATOM 1710 N N . PHE A 1 208 ? 4.367 -2.189 -5.081 1.00 98.62 208 PHE A N 1
ATOM 1711 C CA . PHE A 1 208 ? 4.838 -3.434 -5.674 1.00 98.62 208 PHE A CA 1
ATOM 1712 C C . PHE A 1 208 ? 6.335 -3.637 -5.405 1.00 98.62 208 PHE A C 1
ATOM 1714 O O . PHE A 1 208 ? 7.001 -2.712 -4.942 1.00 98.62 208 PHE A O 1
ATOM 1721 N N . PRO A 1 209 ? 6.915 -4.805 -5.737 1.00 97.94 209 PRO A N 1
ATOM 1722 C CA . PRO A 1 209 ? 8.359 -5.019 -5.668 1.00 97.94 209 PRO A CA 1
ATOM 1723 C C . PRO A 1 209 ? 9.204 -3.985 -6.424 1.00 97.94 209 PRO A C 1
ATOM 1725 O O . PRO A 1 209 ? 10.370 -3.775 -6.099 1.00 97.94 209 PRO A O 1
ATOM 1728 N N . SER A 1 210 ? 8.626 -3.314 -7.426 1.00 96.81 210 SER A N 1
ATOM 1729 C CA . SER A 1 210 ? 9.268 -2.205 -8.138 1.00 96.81 210 SER A CA 1
ATOM 1730 C C . SER A 1 210 ? 9.285 -0.877 -7.375 1.00 96.81 210 SER A C 1
ATOM 1732 O O . SER A 1 210 ? 9.901 0.077 -7.856 1.00 96.81 210 SER A O 1
ATOM 1734 N N . ASP A 1 211 ? 8.582 -0.780 -6.247 1.00 97.94 211 ASP A N 1
ATOM 1735 C CA . ASP A 1 211 ? 8.283 0.471 -5.558 1.00 97.94 211 ASP A CA 1
ATOM 1736 C C . ASP A 1 211 ? 9.008 0.519 -4.208 1.00 97.94 211 ASP A C 1
ATOM 1738 O O . ASP A 1 211 ? 8.575 -0.044 -3.196 1.00 97.94 211 ASP A O 1
ATOM 1742 N N . ILE A 1 212 ? 10.125 1.243 -4.187 1.00 98.44 212 ILE A N 1
ATOM 1743 C CA . ILE A 1 212 ? 10.839 1.560 -2.956 1.00 98.44 212 ILE A CA 1
ATOM 1744 C C . ILE A 1 212 ? 9.980 2.547 -2.165 1.00 98.44 212 ILE A C 1
ATOM 1746 O O . ILE A 1 212 ? 9.550 3.582 -2.687 1.00 98.44 212 ILE A O 1
ATOM 1750 N N . HIS A 1 213 ? 9.762 2.266 -0.887 1.00 98.44 213 HIS A N 1
ATOM 1751 C CA . HIS A 1 213 ? 8.951 3.121 -0.035 1.00 98.44 213 HIS A CA 1
ATOM 1752 C C . HIS A 1 213 ? 9.553 3.288 1.362 1.00 98.44 213 HIS A C 1
ATOM 1754 O O . HIS A 1 213 ? 10.411 2.531 1.791 1.00 98.44 213 HIS A O 1
ATOM 1760 N N . ARG A 1 214 ? 9.162 4.350 2.064 1.00 98.00 214 ARG A N 1
ATOM 1761 C CA . ARG A 1 214 ? 9.650 4.708 3.403 1.00 98.00 214 ARG A CA 1
ATOM 1762 C C . ARG A 1 214 ? 8.485 5.254 4.226 1.00 98.00 214 ARG A C 1
ATOM 1764 O O . ARG A 1 214 ? 8.284 6.473 4.240 1.00 98.00 214 ARG A O 1
ATOM 1771 N N . PRO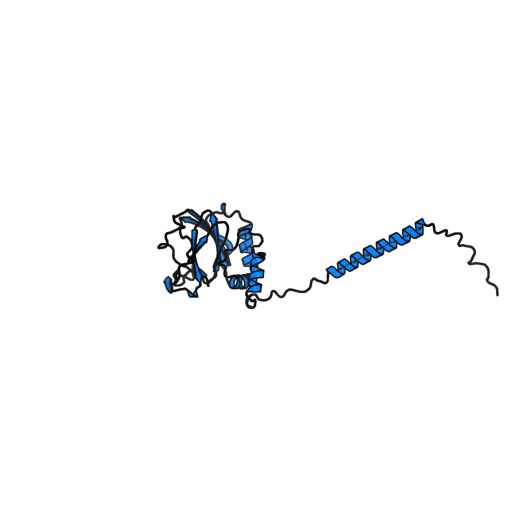 A 1 215 ? 7.674 4.383 4.845 1.00 97.75 215 PRO A N 1
ATOM 1772 C CA . PRO A 1 215 ? 6.504 4.802 5.605 1.00 97.75 215 PRO A CA 1
ATOM 1773 C C . PRO A 1 215 ? 6.882 5.359 6.984 1.00 97.75 215 PRO A C 1
ATOM 1775 O O . PRO A 1 215 ? 8.028 5.262 7.429 1.00 97.75 215 PRO A O 1
ATOM 1778 N N . GLY A 1 216 ? 5.902 5.916 7.697 1.00 97.69 216 GLY A N 1
ATOM 1779 C CA . GLY A 1 216 ? 6.083 6.323 9.090 1.00 97.69 216 GLY A CA 1
ATOM 1780 C C . GLY A 1 216 ? 6.809 7.644 9.299 1.00 97.69 216 GLY A C 1
ATOM 1781 O O . GLY A 1 216 ? 7.216 7.910 10.427 1.00 97.69 216 GLY A O 1
ATOM 1782 N N . LEU A 1 217 ? 6.996 8.473 8.270 1.00 97.81 217 LEU A N 1
ATOM 1783 C CA . LEU A 1 217 ? 7.654 9.774 8.411 1.00 97.81 217 LEU A CA 1
ATOM 1784 C C . LEU A 1 217 ? 6.703 10.810 9.016 1.00 97.81 217 LEU A C 1
ATOM 1786 O O . LEU A 1 217 ? 5.501 10.813 8.748 1.00 97.81 217 LEU A O 1
ATOM 1790 N N . LYS A 1 218 ? 7.241 11.724 9.822 1.00 96.62 218 LYS A N 1
ATOM 1791 C CA . LYS A 1 218 ? 6.464 12.836 10.376 1.00 96.62 218 LYS A CA 1
ATOM 1792 C C . LYS A 1 218 ? 6.087 13.868 9.310 1.00 96.62 218 LYS A C 1
ATOM 1794 O O . LYS A 1 218 ? 6.823 14.105 8.357 1.00 96.62 218 LYS A O 1
ATOM 1799 N N . GLU A 1 219 ? 4.977 14.562 9.539 1.00 93.12 219 GLU A N 1
ATOM 1800 C CA . GLU A 1 219 ? 4.612 15.776 8.804 1.00 93.12 219 GLU A CA 1
ATOM 1801 C C . GLU A 1 219 ? 4.777 16.977 9.743 1.00 93.12 219 GLU A C 1
ATOM 1803 O O . GLU A 1 219 ? 3.884 17.325 10.514 1.00 93.12 219 GLU A O 1
ATOM 1808 N N . GLY A 1 220 ? 5.976 17.565 9.747 1.00 93.06 220 GLY A N 1
ATOM 1809 C CA . GLY A 1 220 ? 6.367 18.618 10.690 1.00 93.06 220 GLY A CA 1
ATOM 1810 C C . GLY A 1 220 ? 6.711 18.075 12.081 1.00 93.06 220 GLY A C 1
ATOM 1811 O O . GLY A 1 220 ? 7.878 18.095 12.476 1.00 93.06 220 GLY A O 1
ATOM 1812 N N . VAL A 1 221 ? 5.717 17.555 12.807 1.00 94.25 221 VAL A N 1
ATOM 1813 C CA . VAL A 1 221 ? 5.869 17.002 14.167 1.00 94.25 221 VAL A CA 1
ATOM 1814 C C . VAL A 1 221 ? 5.504 15.524 14.220 1.00 94.25 221 VAL A C 1
ATOM 1816 O O . VAL A 1 221 ? 4.665 15.052 13.454 1.00 94.25 221 VAL A O 1
ATOM 1819 N N . ASN A 1 222 ? 6.138 14.784 15.130 1.00 97.00 222 ASN A N 1
ATOM 1820 C CA . ASN A 1 222 ? 5.819 13.379 15.342 1.00 97.00 222 ASN A CA 1
ATOM 1821 C C . ASN A 1 222 ? 4.382 13.259 15.868 1.00 97.00 222 ASN A C 1
ATOM 1823 O O . ASN A 1 222 ? 4.002 13.962 16.804 1.00 97.00 222 ASN A O 1
ATOM 1827 N N . SER A 1 223 ? 3.583 12.386 15.260 1.00 95.50 223 SER A N 1
ATOM 1828 C CA . SER A 1 223 ? 2.161 12.245 15.580 1.00 95.50 223 SER A CA 1
ATOM 1829 C C . SER A 1 223 ? 1.748 10.772 15.636 1.00 95.50 223 SER A C 1
ATOM 1831 O O . SER A 1 223 ? 2.412 9.942 15.009 1.00 95.50 223 SER A O 1
ATOM 1833 N N . PRO A 1 224 ? 0.710 10.418 16.414 1.00 97.81 224 PRO A N 1
ATOM 1834 C CA . PRO A 1 224 ? 0.216 9.050 16.474 1.00 97.81 224 PRO A CA 1
ATOM 1835 C C . PRO A 1 224 ? -0.445 8.652 15.155 1.00 97.81 224 PRO A C 1
ATOM 1837 O O . PRO A 1 224 ? -1.210 9.421 14.570 1.00 97.81 224 PRO A O 1
ATOM 1840 N N . VAL A 1 225 ? -0.162 7.429 14.717 1.00 98.69 225 VAL A N 1
ATOM 1841 C CA . VAL A 1 225 ? -0.714 6.81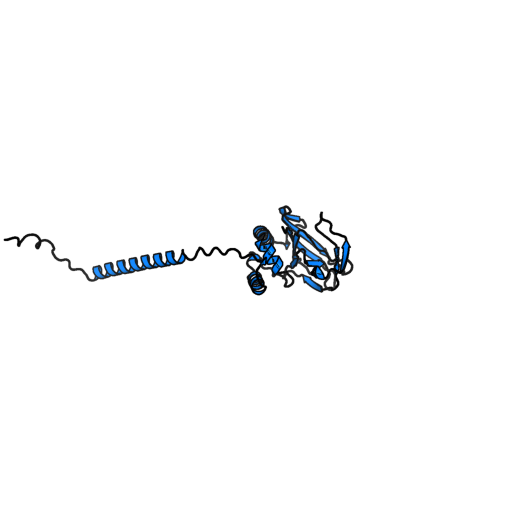0 13.513 1.00 98.69 225 VAL A CA 1
ATOM 1842 C C . VAL A 1 225 ? -1.206 5.420 13.860 1.00 98.69 225 VAL A C 1
ATOM 1844 O O . VAL A 1 225 ? -0.489 4.645 14.492 1.00 98.69 225 VAL A O 1
ATOM 1847 N N . ARG A 1 226 ? -2.411 5.098 13.389 1.00 98.75 226 ARG A N 1
ATOM 1848 C CA . ARG A 1 226 ? -2.936 3.736 13.329 1.00 98.75 226 ARG A CA 1
ATOM 1849 C C . ARG A 1 226 ? -3.003 3.305 11.875 1.00 98.75 226 ARG A C 1
ATOM 1851 O O . ARG A 1 226 ? -3.578 4.012 11.046 1.00 98.75 226 ARG A O 1
ATOM 1858 N N . LYS A 1 227 ? -2.441 2.143 11.560 1.00 98.69 227 LYS A N 1
ATOM 1859 C CA . LYS A 1 227 ? -2.248 1.690 10.182 1.00 98.69 227 LYS A CA 1
ATOM 1860 C C . LYS A 1 227 ? -2.501 0.199 10.031 1.00 98.69 227 LYS A C 1
ATOM 1862 O O . LYS A 1 227 ? -2.188 -0.583 10.929 1.00 98.69 227 LYS A O 1
ATOM 1867 N N . VAL A 1 228 ? -3.010 -0.170 8.860 1.00 98.88 228 VAL A N 1
ATOM 1868 C CA . VAL A 1 228 ? -3.001 -1.543 8.350 1.00 98.88 228 VAL A CA 1
ATOM 1869 C C . VAL A 1 228 ? -2.126 -1.613 7.102 1.00 98.88 228 VAL A C 1
ATOM 1871 O O . VAL A 1 228 ? -2.123 -0.695 6.275 1.00 98.88 228 VAL A O 1
ATOM 1874 N N . VAL A 1 229 ? -1.381 -2.707 6.976 1.00 98.88 229 VAL A N 1
ATOM 1875 C CA . VAL A 1 229 ? -0.666 -3.063 5.748 1.00 98.88 229 VAL A CA 1
ATOM 1876 C C . VAL A 1 229 ? -1.163 -4.428 5.307 1.00 98.88 229 VAL A C 1
ATOM 1878 O O . VAL A 1 229 ? -0.844 -5.421 5.948 1.00 98.88 229 VAL A O 1
ATOM 1881 N N . VAL A 1 230 ? -1.961 -4.501 4.243 1.00 98.88 230 VAL A N 1
ATOM 1882 C CA . VAL A 1 230 ? -2.381 -5.793 3.684 1.00 98.88 230 VAL A CA 1
ATOM 1883 C C . VAL A 1 230 ? -1.290 -6.280 2.741 1.00 98.88 230 VAL A C 1
ATOM 1885 O O . VAL A 1 230 ? -1.020 -5.649 1.722 1.00 98.88 230 VAL A O 1
ATOM 1888 N N . LYS A 1 231 ? -0.661 -7.398 3.094 1.00 98.88 231 LYS A N 1
ATOM 1889 C CA . LYS A 1 231 ? 0.374 -8.058 2.301 1.00 98.88 231 LYS A CA 1
ATOM 1890 C C . LYS A 1 231 ? -0.298 -9.020 1.328 1.00 98.88 231 LYS A C 1
ATOM 1892 O O . LYS A 1 231 ? -0.911 -10.001 1.746 1.00 98.88 231 LYS A O 1
ATOM 1897 N N . VAL A 1 232 ? -0.197 -8.729 0.035 1.00 98.81 232 VAL A N 1
ATOM 1898 C CA . VAL A 1 232 ? -0.766 -9.531 -1.054 1.00 98.81 232 VAL A CA 1
ATOM 1899 C C . VAL A 1 232 ? 0.370 -10.255 -1.755 1.00 98.81 232 VAL A C 1
ATOM 1901 O O . VAL A 1 232 ? 1.195 -9.618 -2.406 1.00 98.81 232 VAL A O 1
ATOM 1904 N N . LYS A 1 233 ? 0.437 -11.583 -1.636 1.00 98.62 233 LYS A N 1
ATOM 1905 C CA . LYS A 1 233 ? 1.500 -12.346 -2.2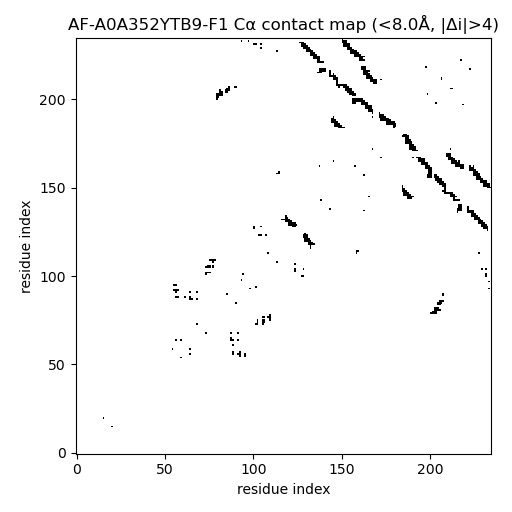98 1.00 98.62 233 LYS A CA 1
ATOM 1906 C C . LYS A 1 233 ? 1.417 -12.157 -3.811 1.00 98.62 233 LYS A C 1
ATOM 1908 O O . LYS A 1 233 ? 0.321 -12.188 -4.379 1.00 98.62 233 LYS A O 1
ATOM 1913 N N . LEU A 1 234 ? 2.557 -11.986 -4.459 1.00 95.88 234 LEU A N 1
ATOM 1914 C CA . LEU A 1 234 ? 2.703 -11.949 -5.905 1.00 95.88 234 LEU A CA 1
ATOM 1915 C C . LEU A 1 234 ? 3.340 -13.273 -6.341 1.00 95.88 234 LEU A C 1
ATOM 1917 O O . LEU A 1 234 ? 4.308 -13.739 -5.746 1.00 95.88 234 LEU A O 1
ATOM 1921 N N . ASP A 1 235 ? 2.723 -13.919 -7.324 1.00 81.19 235 ASP A N 1
ATOM 1922 C CA . ASP A 1 235 ? 3.182 -15.192 -7.896 1.00 81.19 235 ASP A CA 1
ATOM 1923 C C . ASP A 1 235 ? 4.190 -14.980 -9.028 1.00 81.19 235 ASP A C 1
ATOM 1925 O O . ASP A 1 235 ? 4.101 -13.919 -9.693 1.00 81.19 235 ASP A O 1
#

Foldseek 3Di:
DDPPDPPPPPDPDPPPPPVNVVVVVVVVVVVVVVVVVVVVVVVVVPVPPPPPPVPQLLPDDPVVLCVVVVVCVLLVPAQAAADPPAPSSVCSNQCVVCVVLSSLQSVVNRPDPLVPDDQAKDCSPNVQKIKGKDKDWFDAPVPWWWKAFDWWKKWKAWQDDKAKKWKDFLVQFDAWPADADPVVRMTTGDGPDTDIDMHHRNYIYIAHNRMTMTIRHDDVDTDMTIMMIMIHTGD

Sequence (235 aa):
MERLSLALSNFTNIRISKSNIVAVNINLTQYMKQVTFFKIMVLFSFLGLFGCKNSDPSRWGSSKIDKWFEKGEWLNGWQVKPDASINRKEFAVSYFKQKDRWDKAFTFLRDNDLSQMELKRYDIDGDNLYAPFSEYLTKDDTAARYEAHRIYADIQYVISGREQIGIAPLSDLKDILDPYDASKDIEFMTVNQIKNVPATPDRFFVFFPSDIHRPGLKEGVNSPVRKVVVKVKLD

Nearest PDB structures (foldseek):
  1s4c-assembly2_B  TM=8.716E-01  e=1.010E-10  Haemophilus influenzae
  1s4c-assembly1_A  TM=8.635E-01  e=2.754E-10  Haemophilus influenzae
  1s4c-assembly2_C  TM=8.170E-01  e=8.433E-09  Haemophilus influenzae
  4tsd-assembly1_A  TM=7.035E-01  e=3.692E-09  Helicobacter pylori 26695
  4ccm-assembly1_B-2  TM=5.689E-01  e=2.564E-03  Homo sapiens

Secondary structure (DSSP, 8-state):
----SSSSSS-------HHHHHHHHHHHHHHHHHHHHHHHHHHHTTS---------GGG--HHHHHHHHHH-GGGTT--SEEPTTS-HHHHHHHHHHTHHHHHHHHHHHHHS-TTT--SSEEEEETBTEEEEEEEEE-B-TTT--EEE-SSEEEEEEEEEE-EEEEEEEGGGEEEEEEEEETTTTEEEEEESS--EEEE-TTEEEEE-TTEEEEEEE-BSB--EEEEEEEEEE--

Solvent-accessible surface area (backbone atoms only — not comparable to full-atom values): 13372 Å² total; per-residue (Å²): 135,89,72,85,83,83,87,84,82,81,76,77,81,81,79,77,49,72,66,56,57,50,51,52,50,49,51,50,53,51,50,51,49,51,54,50,52,52,52,52,53,55,60,64,64,73,73,77,76,76,74,73,70,79,71,63,48,83,76,53,55,68,73,57,43,51,55,57,59,74,64,44,68,75,36,64,78,38,86,61,38,78,44,89,82,40,56,56,64,60,47,46,34,52,37,71,74,42,42,70,62,47,47,50,54,28,41,55,67,49,78,47,69,75,90,74,58,71,81,41,74,44,69,78,51,56,92,53,24,30,35,42,35,48,73,47,65,26,32,55,78,90,78,47,62,34,34,36,30,80,47,39,29,38,39,41,34,36,72,39,55,51,28,21,30,32,48,40,53,55,89,40,59,66,46,80,74,40,77,75,38,80,93,74,44,37,29,30,39,45,59,74,63,92,41,72,44,83,40,34,56,69,32,31,45,52,39,44,53,57,33,32,34,21,64,51,24,38,67,96,52,71,36,59,31,34,36,41,40,37,38,37,54,58,132

Mean predicted aligned error: 11.87 Å

pLDDT: mean 86.01, std 20.96, range [36.31, 98.94]